Protein AF-A0A7Y1UYI7-F1 (afdb_monomer)

Mean predicted aligned error: 6.06 Å

Foldseek 3Di:
DVPPDPDPDRDPVCQQWDKDFDPVPPPDGDIFTWRWDWAFDPPAPLRFIWTFTQGPVPRDRPWIWGDCPGPQQNRPDDPVGRVCVCQVVPPPNDPADWDADDDVPPPHIDGDHPCVNCCVVVVVVVVCLVVVVLAVDADEEEDDPDDCVVVVVSVVSVHPHYDYVCNVPPVVVQCVCCVPPVGRDDDDQLLQAQEEEADVADQCPGHSNRRNNVSVVNNVVVNRYYHD

Sequence (228 aa):
MPGTELTNFPPPELWDNWEEWDAKAWPTKKKNSFRLVPTTCFNCESACGLLAYVDKNTGDVRRFEGNPAHPGSRGRNCAKGPATINQMYDPERILHPMRRVGERGSGKWEQVSWDTALEDIASRMRKAIKEDRHDEIMYHVGRPGEDGFMDRTLKAWGVDGHNSHTNICSSSARVGHATWMGHDRSSADFANAKFILLISAHLETGHYFNPHAQRIMEGKQKGCQLAT

Radius of gyration: 23.61 Å; Cα contacts (8 Å, |Δi|>4): 312; chains: 1; bounding b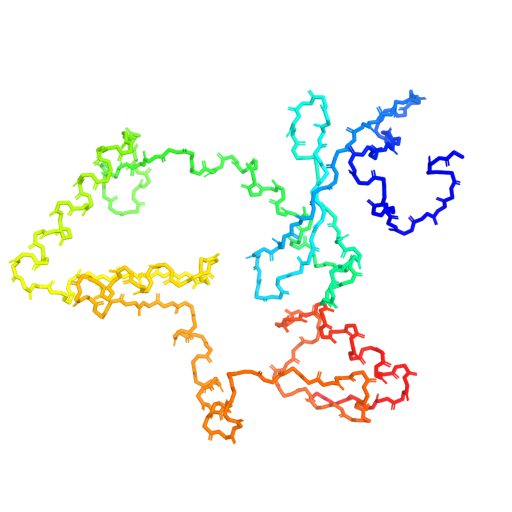ox: 53×57×58 Å

Solvent-accessible surface area (backbone atoms only — not comparable to full-atom values): 13592 Å² total; per-residue (Å²): 110,91,80,74,61,97,62,97,63,84,59,76,94,38,25,82,68,33,63,48,74,43,80,86,45,64,91,50,92,42,75,47,51,26,30,49,42,83,46,66,35,78,92,50,93,60,52,35,29,24,28,36,34,24,32,70,89,78,66,44,74,77,47,41,45,44,20,60,85,27,88,66,24,54,32,45,67,60,80,69,50,44,51,49,56,52,69,77,69,36,93,82,58,84,87,65,50,70,44,76,78,54,63,90,90,64,82,42,66,44,82,48,52,66,67,59,55,49,50,60,54,48,54,54,55,49,50,31,52,75,68,71,41,37,86,80,48,72,49,80,46,58,81,79,94,61,92,55,58,68,63,54,50,34,53,74,67,68,26,93,26,83,45,38,44,51,69,78,72,46,41,72,64,26,50,55,35,29,75,75,70,74,39,65,72,85,83,76,69,41,50,76,35,64,65,47,76,36,79,97,57,51,70,88,79,32,88,45,28,57,44,49,41,54,30,42,50,51,6,42,76,74,65,26,45,76,48,112

Nearest PDB structures (foldseek):
  1h0h-assembly2_K  TM=8.356E-01  e=1.993E-08  Megalodesulfovibrio gigas
  2nya-assembly2_F  TM=8.280E-01  e=1.552E-07  Escherichia coli K-12
  1sr5-assembly1_A  TM=2.454E-01  e=1.535E+00  Homo sapiens
  4eb1-assembly1_I  TM=2.898E-01  e=2.524E+00  Homo sapiens
  1e04-assembly2_L  TM=2.376E-01  e=1.633E+00  Homo sapiens

Secondary structure (DSSP, 8-state):
-TTSS--SS--GGGGGGEEEE-GGGTTS--EEEEEEEEEE--SSTT--EEEEEEETTT--EEEEEE-TT-TTTTT---TTTGGGHHHHS-TT---S-EEE-SSTTS--EEE--HHHHHHHHHHHHHHHHHTT-GGG--EEESS--SSSHHHHHHHHTT---EEEHHHHHTHHHHHHHHHHHSSS-----GGG-SEEE-TT--TTTSTTHHHHHHHHHHHHHTT-EEE-

pLDDT: mean 90.61, std 8.93, range [39.5, 98.5]

Structure (mmCIF, N/CA/C/O backbone):
data_AF-A0A7Y1UYI7-F1
#
_entry.id   AF-A0A7Y1UYI7-F1
#
loop_
_atom_site.group_PDB
_atom_site.id
_atom_site.type_symbol
_atom_site.label_atom_id
_atom_site.label_alt_id
_atom_site.label_comp_id
_atom_site.label_asym_id
_atom_site.label_entity_id
_atom_site.label_seq_id
_atom_site.pdbx_PDB_ins_code
_atom_site.Cartn_x
_atom_site.Cartn_y
_atom_site.Cartn_z
_atom_site.occupancy
_atom_site.B_iso_or_equiv
_atom_site.auth_seq_id
_atom_site.auth_comp_id
_atom_site.auth_asym_id
_atom_site.auth_atom_id
_atom_site.pdbx_PDB_model_num
ATOM 1 N N . MET A 1 1 ? -25.271 19.419 20.203 1.00 39.56 1 MET A N 1
ATOM 2 C CA . MET A 1 1 ? -24.467 19.946 19.071 1.00 39.56 1 MET A CA 1
ATOM 3 C C . MET A 1 1 ? -23.810 18.746 18.401 1.00 39.56 1 MET A C 1
ATOM 5 O O . MET A 1 1 ? -23.599 17.767 19.111 1.00 39.56 1 MET A O 1
ATOM 9 N N . PRO A 1 2 ? -23.480 18.762 17.099 1.00 39.50 2 PRO A N 1
ATOM 10 C CA . PRO A 1 2 ? -22.608 17.726 16.544 1.00 39.50 2 PRO A CA 1
ATOM 11 C C . PRO A 1 2 ? -21.360 17.596 17.440 1.00 39.50 2 PRO A C 1
ATOM 13 O O . PRO A 1 2 ? -20.734 18.610 17.753 1.00 39.50 2 PRO A O 1
ATOM 16 N N . GLY A 1 3 ? -21.092 16.395 17.964 1.00 51.53 3 GLY A N 1
ATOM 17 C CA . GLY A 1 3 ? -19.962 16.128 18.866 1.00 51.53 3 GLY A CA 1
ATOM 18 C C . GLY A 1 3 ? -20.174 16.373 20.373 1.00 51.53 3 GLY A C 1
ATOM 19 O O . GLY A 1 3 ? -19.185 16.452 21.096 1.00 51.53 3 GLY A O 1
ATOM 20 N N . THR A 1 4 ? -21.411 16.514 20.882 1.00 52.44 4 THR A N 1
ATOM 21 C CA . THR A 1 4 ? -21.670 16.577 22.348 1.00 52.44 4 THR A CA 1
ATOM 22 C C . THR A 1 4 ? -21.937 15.224 23.006 1.00 52.44 4 THR A C 1
ATOM 24 O O . THR A 1 4 ? -21.907 15.135 24.229 1.00 52.44 4 THR A O 1
ATOM 27 N N . GLU A 1 5 ? -22.186 14.183 22.217 1.00 59.69 5 GLU A N 1
ATOM 28 C CA . GLU A 1 5 ? -22.296 12.802 22.691 1.00 59.69 5 GLU A CA 1
ATOM 29 C C . GLU A 1 5 ? -21.021 12.040 22.326 1.00 59.69 5 GLU A C 1
ATOM 31 O O . GLU A 1 5 ? -20.424 12.287 21.277 1.00 59.69 5 GLU A O 1
ATOM 36 N N . LEU A 1 6 ? -20.589 11.125 23.198 1.00 61.12 6 LEU A N 1
ATOM 37 C CA . LEU A 1 6 ? -19.465 10.230 22.926 1.00 61.12 6 LEU A CA 1
ATOM 38 C C . LEU A 1 6 ? -19.855 9.270 21.794 1.00 61.12 6 LEU A C 1
ATOM 40 O O . LEU A 1 6 ? -20.437 8.213 22.027 1.00 61.12 6 LEU A O 1
ATOM 44 N N . THR A 1 7 ? -19.550 9.647 20.557 1.00 65.75 7 THR A N 1
ATOM 45 C CA . THR A 1 7 ? -19.720 8.793 19.380 1.00 65.75 7 THR A CA 1
ATOM 46 C C . THR A 1 7 ? -18.417 8.064 19.083 1.00 65.75 7 THR A C 1
ATOM 48 O O . THR A 1 7 ? -17.362 8.691 19.038 1.00 65.75 7 THR A O 1
ATOM 51 N N . ASN A 1 8 ? -18.482 6.756 18.821 1.00 69.75 8 ASN A N 1
ATOM 52 C CA . ASN A 1 8 ? -17.289 5.972 18.476 1.00 69.75 8 ASN A CA 1
ATOM 53 C C . ASN A 1 8 ? -16.642 6.418 17.154 1.00 69.75 8 ASN A C 1
ATOM 55 O O . ASN A 1 8 ? -15.437 6.255 16.991 1.00 69.75 8 ASN A O 1
AT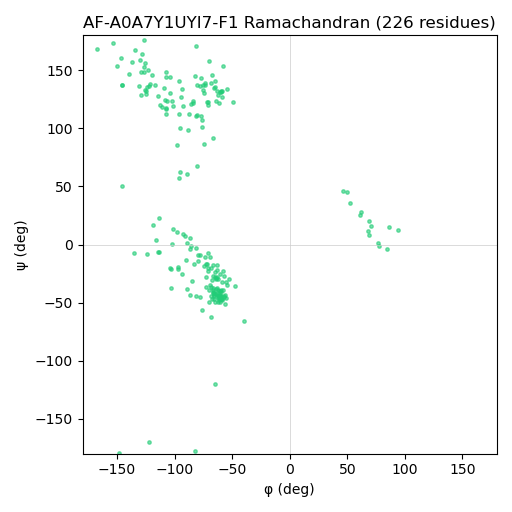OM 59 N N . PHE A 1 9 ? -17.436 6.953 16.217 1.00 83.12 9 PHE A N 1
ATOM 60 C CA . PHE A 1 9 ? -16.975 7.407 14.905 1.00 83.12 9 PHE A CA 1
ATOM 61 C C . PHE A 1 9 ? -17.832 8.573 14.383 1.00 83.12 9 PHE A C 1
ATOM 63 O O . PHE A 1 9 ? -19.017 8.639 14.729 1.00 83.12 9 PHE A O 1
ATOM 70 N N . PRO A 1 10 ? -17.285 9.443 13.513 1.00 88.12 10 PRO A N 1
ATOM 71 C CA . PRO A 1 10 ? -18.062 10.449 12.794 1.00 88.12 10 PRO A CA 1
ATOM 72 C C . PRO A 1 10 ? -19.132 9.793 11.909 1.00 88.12 10 PRO A C 1
ATOM 74 O O . PRO A 1 10 ? -18.801 8.876 11.145 1.00 88.12 10 PRO A O 1
ATOM 77 N N . PRO A 1 11 ? -20.394 10.248 11.964 1.00 89.62 11 PRO A N 1
ATOM 78 C CA . PRO A 1 11 ? -21.453 9.680 11.146 1.00 89.62 11 PRO A CA 1
ATOM 79 C C . PRO A 1 11 ? -21.228 10.016 9.653 1.00 89.62 11 PRO A C 1
ATOM 81 O O . PRO A 1 11 ? -20.822 11.145 9.348 1.00 89.62 11 PRO A O 1
ATOM 84 N N . PRO A 1 12 ? -21.452 9.067 8.717 1.00 91.62 12 PRO A N 1
ATOM 85 C CA . PRO A 1 12 ? -21.152 9.248 7.292 1.00 91.62 12 PRO A CA 1
ATOM 86 C C . PRO A 1 12 ? -21.783 10.482 6.643 1.00 91.62 12 PRO A C 1
ATOM 88 O O . PRO A 1 12 ? -21.157 11.128 5.807 1.00 91.62 12 PRO A O 1
ATOM 91 N N . GLU A 1 13 ? -22.989 10.858 7.060 1.00 93.00 13 GLU A N 1
ATOM 92 C CA . GLU A 1 13 ? -23.708 12.040 6.579 1.00 93.00 13 GLU A CA 1
ATOM 93 C C . GLU A 1 13 ? -23.002 13.370 6.893 1.00 93.00 13 GLU A C 1
ATOM 95 O O . GLU A 1 13 ? -23.294 14.384 6.262 1.00 93.00 13 GLU A O 1
ATOM 100 N N . LEU A 1 14 ? -22.056 13.380 7.838 1.00 93.19 14 LEU A N 1
ATOM 101 C CA . LEU A 1 14 ? -21.268 14.560 8.196 1.00 93.19 14 LEU A CA 1
ATOM 102 C C . LEU A 1 14 ? -19.853 14.549 7.601 1.00 93.19 14 LEU A C 1
ATOM 104 O O . LEU A 1 14 ? -19.102 15.492 7.838 1.00 93.19 14 LEU A O 1
ATOM 108 N N . TRP A 1 15 ? -19.457 13.528 6.833 1.00 94.94 15 TRP A N 1
ATOM 109 C CA . TRP A 1 15 ? -18.066 13.384 6.382 1.00 94.94 15 TRP A CA 1
ATOM 110 C C . TRP A 1 15 ? -17.577 14.525 5.485 1.00 94.94 15 TRP A C 1
ATOM 112 O O . TRP A 1 15 ? -16.402 14.873 5.549 1.00 94.94 15 TRP A O 1
ATOM 122 N N . ASP A 1 16 ? -18.441 15.182 4.711 1.00 96.19 16 ASP A N 1
ATOM 123 C CA . ASP A 1 16 ? -18.019 16.334 3.900 1.00 96.19 16 ASP A CA 1
ATOM 124 C C . ASP A 1 16 ? -17.774 17.618 4.720 1.00 96.19 16 ASP A C 1
ATOM 126 O O . ASP A 1 16 ? -17.111 18.546 4.243 1.00 96.19 16 ASP A O 1
ATOM 130 N N . ASN A 1 17 ? -18.306 17.693 5.945 1.00 95.19 17 ASN A N 1
ATOM 131 C CA . ASN A 1 17 ? -18.294 18.891 6.791 1.00 95.19 17 ASN A CA 1
ATOM 132 C C . ASN A 1 17 ? -18.158 18.534 8.282 1.00 95.19 17 ASN A C 1
ATOM 134 O O . ASN A 1 17 ? -18.939 18.999 9.114 1.00 95.19 17 ASN A O 1
ATOM 138 N N . TRP A 1 18 ? -17.180 17.699 8.627 1.00 94.44 18 TRP A N 1
ATOM 139 C CA . TRP A 1 18 ? -16.943 17.303 10.012 1.00 94.44 18 TRP A CA 1
ATOM 140 C C . TRP A 1 18 ? -16.273 18.440 10.784 1.00 94.44 18 TRP A C 1
ATOM 142 O O . TRP A 1 18 ? -15.291 19.021 10.323 1.00 94.44 18 TRP A O 1
ATOM 152 N N . GLU A 1 19 ? -16.777 18.746 11.977 1.00 93.19 19 GLU A N 1
ATOM 153 C CA . GLU A 1 19 ? -16.151 19.694 12.895 1.00 93.19 19 GLU A CA 1
ATOM 154 C C . GLU A 1 19 ? -15.828 19.015 14.218 1.00 93.19 19 GLU A C 1
ATOM 156 O O . GLU A 1 19 ? -16.655 18.307 14.789 1.00 93.19 19 GLU A O 1
ATOM 161 N N . GLU A 1 20 ? -14.652 19.313 14.757 1.00 90.00 20 GLU A N 1
ATOM 162 C CA . GLU A 1 20 ? -14.238 18.835 16.072 1.00 90.00 20 GLU A CA 1
ATOM 163 C C . GLU A 1 20 ? -13.356 19.859 16.788 1.00 90.00 20 GLU A C 1
ATOM 165 O O . GLU A 1 20 ? -12.785 20.771 16.181 1.00 90.00 20 GLU A O 1
ATOM 170 N N . TRP A 1 21 ? -13.254 19.715 18.106 1.00 89.81 21 TRP A N 1
ATOM 171 C CA . TRP A 1 21 ? -12.435 20.589 18.936 1.00 89.81 21 TRP A CA 1
ATOM 172 C C . TRP A 1 21 ? -10.953 20.224 18.842 1.00 89.81 21 TRP A C 1
ATOM 174 O O . TRP A 1 21 ? -10.574 19.058 18.928 1.00 89.81 21 TRP A O 1
ATOM 184 N N . ASP A 1 22 ? -10.105 21.243 18.727 1.00 89.81 22 ASP A N 1
ATOM 185 C CA . ASP A 1 22 ? -8.657 21.088 18.782 1.00 89.81 22 ASP A CA 1
ATOM 186 C C . ASP A 1 22 ? -8.208 20.871 20.232 1.00 89.81 22 ASP A C 1
ATOM 188 O O . ASP A 1 22 ? -8.098 21.815 21.018 1.00 89.81 22 ASP A O 1
ATOM 192 N N . ALA A 1 23 ? -7.927 19.617 20.587 1.00 86.88 23 ALA A N 1
ATOM 193 C CA . ALA A 1 23 ? -7.473 19.259 21.928 1.00 86.88 23 ALA A CA 1
ATOM 194 C C . ALA A 1 23 ? -6.150 19.945 22.323 1.00 86.88 23 ALA A C 1
ATOM 196 O O . ALA A 1 23 ? -5.903 20.151 23.510 1.00 86.88 23 ALA A O 1
ATOM 197 N N . LYS A 1 24 ? -5.303 20.329 21.354 1.00 89.56 24 LYS A N 1
ATOM 198 C CA . LYS A 1 24 ? -4.021 21.005 21.618 1.00 89.56 24 LYS A CA 1
ATOM 199 C C . LYS A 1 24 ? -4.174 22.509 21.827 1.00 89.56 24 LYS A C 1
ATOM 201 O O . LYS A 1 24 ? -3.254 23.136 22.340 1.00 89.56 24 LYS A O 1
ATOM 206 N N . ALA A 1 25 ? -5.307 23.088 21.435 1.00 90.81 25 ALA A N 1
ATOM 207 C CA . ALA A 1 25 ? -5.553 24.520 21.564 1.00 90.81 25 ALA A CA 1
ATOM 208 C C . ALA A 1 25 ? -6.005 24.938 22.972 1.00 90.81 25 ALA A C 1
ATOM 210 O O . ALA A 1 25 ? -6.187 26.128 23.212 1.00 90.81 25 ALA A O 1
ATOM 211 N N . TRP A 1 26 ? -6.188 23.997 23.906 1.00 86.31 26 TRP A N 1
ATOM 212 C CA . TRP A 1 26 ? -6.603 24.304 25.275 1.00 86.31 26 TRP A CA 1
ATOM 213 C C . TRP A 1 26 ? -5.668 25.338 25.943 1.00 86.31 26 TRP A C 1
ATOM 215 O O . TRP A 1 26 ? -4.449 25.174 25.873 1.00 86.31 26 TRP A O 1
ATOM 225 N N . PRO A 1 27 ? -6.199 26.385 26.616 1.00 91.69 27 PRO A N 1
ATOM 226 C CA . PRO A 1 27 ? -7.605 26.615 26.988 1.00 91.69 27 PRO A CA 1
ATOM 227 C C . PRO A 1 27 ? -8.480 27.295 25.925 1.00 91.69 27 PRO A C 1
ATOM 229 O O . PRO A 1 27 ? -9.675 27.503 26.141 1.00 91.69 27 PRO A O 1
ATOM 232 N N . THR A 1 28 ? -7.925 27.645 24.768 1.00 92.31 28 THR A N 1
ATOM 233 C CA . THR A 1 28 ? -8.674 28.264 23.675 1.00 92.31 28 THR 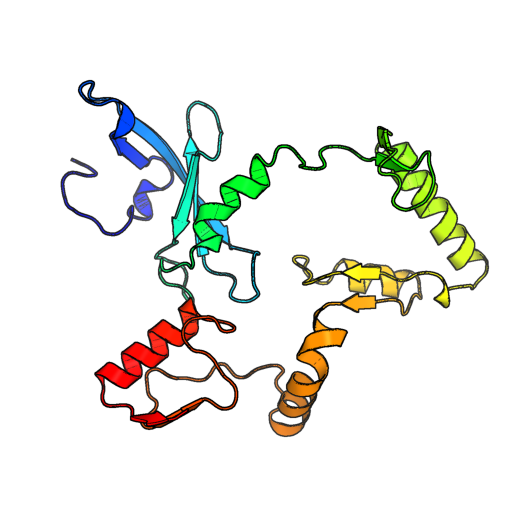A CA 1
ATOM 234 C C . THR A 1 28 ? -9.596 27.245 23.005 1.00 92.31 28 THR A C 1
ATOM 236 O O . THR A 1 28 ? -9.169 26.219 22.478 1.00 92.31 28 THR A O 1
ATOM 239 N N . LYS A 1 29 ? -10.897 27.551 22.975 1.00 88.62 29 LYS A N 1
ATOM 240 C CA . LYS A 1 29 ? -11.897 26.760 22.248 1.00 88.62 29 LYS A CA 1
ATOM 241 C C . LYS A 1 29 ? -11.766 27.000 20.744 1.00 88.62 29 LYS A C 1
ATOM 243 O O . LYS A 1 29 ? -12.451 27.854 20.186 1.00 88.62 29 LYS A O 1
ATOM 248 N N . LYS A 1 30 ? -10.887 26.242 20.091 1.00 91.69 30 LYS A N 1
ATOM 249 C CA . LYS A 1 30 ? -10.700 26.259 18.637 1.00 91.69 30 LYS A CA 1
ATOM 250 C C . LYS A 1 30 ? -11.353 25.030 18.007 1.00 91.69 30 LYS A C 1
ATOM 252 O O . LYS A 1 30 ? -11.110 23.910 18.451 1.00 91.69 30 LYS A O 1
ATOM 257 N N . LYS A 1 31 ? -12.160 25.241 16.967 1.00 91.50 31 LYS A N 1
ATOM 258 C CA . LYS A 1 31 ? -12.683 24.164 16.120 1.00 91.50 31 LYS A CA 1
ATOM 259 C C . LYS A 1 31 ? -11.816 23.995 14.880 1.00 91.50 31 LYS A C 1
ATOM 261 O O . LYS A 1 31 ? -11.402 24.988 14.285 1.00 91.50 31 LYS A O 1
ATOM 266 N N . ASN A 1 32 ? -11.604 22.750 14.476 1.00 92.69 32 ASN A N 1
ATOM 267 C CA . ASN A 1 32 ? -11.047 22.398 13.178 1.00 92.69 32 ASN A CA 1
ATOM 268 C C . ASN A 1 32 ? -12.164 21.819 12.297 1.00 92.69 32 ASN A C 1
ATOM 270 O O . ASN A 1 32 ? -13.056 21.134 12.800 1.00 92.69 32 ASN A O 1
ATOM 274 N N . SER A 1 33 ? -12.114 22.113 10.996 1.00 95.56 33 SER A N 1
ATOM 275 C CA . SER A 1 33 ? -13.085 21.630 10.011 1.00 95.56 33 SER A CA 1
ATOM 276 C C . SER A 1 33 ? -12.398 20.700 9.016 1.00 95.56 33 SER A C 1
ATOM 278 O O . SER A 1 33 ? -11.373 21.055 8.426 1.00 95.56 33 SER A O 1
ATOM 280 N N . PHE A 1 34 ? -12.967 19.512 8.841 1.00 97.12 34 PHE A N 1
ATOM 281 C CA . PHE A 1 34 ? -12.403 18.428 8.055 1.00 97.12 34 PHE A CA 1
ATOM 282 C C . PHE A 1 34 ? -13.387 17.910 7.007 1.00 97.12 34 PHE A C 1
ATOM 284 O O . PHE A 1 34 ? -14.599 17.868 7.221 1.00 97.12 34 PHE A O 1
ATOM 291 N N . ARG A 1 35 ? -12.829 17.451 5.887 1.00 97.62 35 ARG A N 1
ATOM 292 C CA . ARG A 1 35 ? -13.468 16.518 4.965 1.00 97.62 35 ARG A CA 1
ATOM 293 C C . ARG A 1 35 ? -12.884 15.128 5.206 1.00 97.62 35 ARG A C 1
ATOM 295 O O . ARG A 1 35 ? -11.671 14.946 5.128 1.00 97.62 35 ARG A O 1
ATOM 302 N N . LEU A 1 36 ? -13.736 14.157 5.500 1.00 96.94 36 LEU A N 1
ATOM 303 C CA . LEU A 1 36 ? -13.368 12.778 5.801 1.00 96.94 36 LEU A CA 1
ATOM 304 C C . LEU A 1 36 ? -13.494 11.962 4.520 1.00 96.94 36 LEU A C 1
ATOM 306 O O . LEU A 1 36 ? -14.588 11.769 3.997 1.00 96.94 36 LEU A O 1
ATOM 310 N N . VAL A 1 37 ? -12.363 11.497 4.000 1.00 97.12 37 VAL A N 1
ATOM 311 C CA . VAL A 1 37 ? -12.310 10.772 2.727 1.00 97.12 37 VAL A CA 1
ATOM 312 C C . VAL A 1 37 ? -12.032 9.291 2.994 1.00 97.12 37 VAL A C 1
ATOM 314 O O . VAL A 1 37 ? -10.967 8.964 3.530 1.00 97.12 37 VAL A O 1
ATOM 317 N N . PRO A 1 38 ? -12.952 8.378 2.630 1.00 96.56 38 PRO A N 1
ATOM 318 C CA . PRO A 1 38 ? -12.703 6.944 2.690 1.00 96.56 38 PRO A CA 1
ATOM 319 C C . PRO A 1 38 ? -11.523 6.546 1.814 1.00 96.56 38 PRO A C 1
ATOM 321 O O . PRO A 1 38 ? -11.436 6.920 0.647 1.00 96.56 38 PRO A O 1
ATOM 324 N N . THR A 1 39 ? -10.623 5.755 2.380 1.00 94.81 39 THR A N 1
ATOM 325 C CA . THR A 1 39 ? -9.480 5.179 1.676 1.00 94.81 39 THR A CA 1
ATOM 326 C C . THR A 1 39 ? -9.135 3.814 2.267 1.00 94.81 39 THR A C 1
ATOM 328 O O . THR A 1 39 ? -9.787 3.332 3.197 1.00 94.81 39 THR A O 1
ATOM 331 N N . THR A 1 40 ? -8.109 3.171 1.729 1.00 93.06 40 THR A N 1
ATOM 332 C CA . THR A 1 40 ? -7.713 1.811 2.086 1.00 93.06 40 THR A CA 1
ATOM 333 C C . THR A 1 40 ? -6.251 1.789 2.503 1.00 93.06 40 THR A C 1
ATOM 335 O O . THR A 1 40 ? -5.381 2.319 1.817 1.00 93.06 40 THR A O 1
ATOM 338 N N . CYS A 1 41 ? -5.956 1.148 3.632 1.00 92.19 41 CYS A N 1
ATOM 339 C CA . CYS A 1 41 ? -4.585 0.921 4.068 1.00 92.19 41 CYS A CA 1
ATOM 340 C C . CYS A 1 41 ? -3.907 -0.126 3.177 1.00 92.19 41 CYS A C 1
ATOM 342 O O . CYS A 1 41 ? -4.335 -1.281 3.159 1.00 92.19 41 CYS A O 1
ATOM 344 N N . PHE A 1 42 ? -2.810 0.252 2.517 1.00 89.31 42 PHE A N 1
ATOM 345 C CA . PHE A 1 42 ? -2.038 -0.640 1.644 1.00 89.31 42 PHE A CA 1
ATOM 346 C C . PHE A 1 42 ? -0.749 -1.194 2.287 1.00 89.31 42 PHE A C 1
ATOM 348 O O . PHE A 1 42 ? 0.086 -1.794 1.621 1.00 89.31 42 PHE A O 1
ATOM 355 N N . ASN A 1 43 ? -0.587 -1.058 3.610 1.00 88.88 43 ASN A N 1
ATOM 356 C CA . ASN A 1 43 ? 0.588 -1.589 4.322 1.00 88.88 43 ASN A CA 1
ATOM 357 C C . ASN A 1 43 ? 0.603 -3.128 4.433 1.00 88.88 43 ASN A C 1
ATOM 359 O O . ASN A 1 43 ? 1.628 -3.715 4.772 1.00 88.88 43 ASN A O 1
ATOM 363 N N . CYS A 1 44 ? -0.534 -3.795 4.220 1.00 85.69 44 CYS A N 1
ATOM 364 C CA . CYS A 1 44 ? -0.635 -5.253 4.165 1.00 85.69 44 CYS A CA 1
ATOM 365 C C . CYS A 1 44 ? -1.833 -5.673 3.304 1.00 85.69 44 CYS A C 1
ATOM 367 O O . CYS A 1 44 ? -2.671 -4.848 2.948 1.00 85.69 44 CYS A O 1
ATOM 369 N N . GLU A 1 45 ? -1.972 -6.972 3.043 1.00 82.62 45 GLU A N 1
ATOM 370 C CA . GLU A 1 45 ? -3.044 -7.511 2.191 1.00 82.62 45 GLU A CA 1
ATOM 371 C C . GLU A 1 45 ? -4.450 -7.422 2.810 1.00 82.62 45 GLU A C 1
ATOM 373 O O . GLU A 1 45 ? -5.446 -7.637 2.129 1.00 82.62 45 GLU A O 1
ATOM 378 N N . SER A 1 46 ? -4.555 -7.089 4.100 1.00 86.94 46 SER A N 1
ATOM 379 C CA . SER A 1 46 ? -5.856 -6.981 4.773 1.00 86.94 46 SER A CA 1
ATOM 380 C C . SER A 1 46 ? -6.710 -5.831 4.246 1.00 86.94 46 SER A C 1
ATOM 382 O O . SER A 1 46 ? -7.900 -5.806 4.554 1.00 86.94 46 SER A O 1
ATOM 384 N N . ALA A 1 47 ? -6.097 -4.861 3.550 1.00 90.50 47 ALA A N 1
ATOM 385 C CA . ALA A 1 47 ? -6.779 -3.721 2.941 1.00 90.50 47 ALA A CA 1
ATOM 386 C C . ALA A 1 47 ? -7.783 -3.058 3.904 1.00 90.50 47 ALA A C 1
ATOM 388 O O . ALA A 1 47 ? -8.940 -2.826 3.574 1.00 90.50 47 ALA A O 1
ATOM 389 N N . CYS A 1 48 ? -7.375 -2.826 5.158 1.00 93.44 48 CYS A N 1
ATOM 390 C CA . CYS A 1 48 ? -8.285 -2.280 6.166 1.00 93.44 48 CYS A CA 1
ATOM 391 C C . CYS A 1 48 ? -8.696 -0.855 5.779 1.00 93.44 48 CYS A C 1
ATOM 393 O O . CYS A 1 48 ? -7.835 -0.040 5.446 1.00 93.44 48 CYS A O 1
ATOM 395 N N . GLY A 1 49 ? -9.987 -0.545 5.875 1.00 95.44 49 GLY A N 1
ATOM 396 C CA . GLY A 1 49 ? -10.494 0.787 5.573 1.00 95.44 49 GLY A CA 1
ATOM 397 C C . GLY A 1 49 ? -9.964 1.841 6.541 1.00 95.44 49 GLY A C 1
ATOM 398 O O . GLY A 1 49 ? -9.855 1.599 7.750 1.00 95.44 49 GLY A O 1
ATOM 399 N N . LEU A 1 50 ? -9.662 3.009 5.989 1.00 96.25 50 LEU A N 1
ATOM 400 C CA . LEU A 1 50 ? -9.235 4.214 6.684 1.00 96.25 50 LEU A CA 1
ATOM 401 C C . LEU A 1 50 ? -10.144 5.390 6.304 1.00 96.25 50 LEU A C 1
ATOM 403 O O . LEU A 1 50 ? -10.742 5.407 5.228 1.00 96.25 50 LEU A O 1
ATOM 407 N N . LEU A 1 51 ? -10.217 6.385 7.178 1.00 96.44 51 LEU A N 1
ATOM 408 C CA . LEU A 1 51 ? -10.751 7.713 6.904 1.00 96.44 51 LEU A CA 1
ATOM 409 C C . LEU A 1 51 ? -9.605 8.714 6.983 1.00 96.44 51 LEU A C 1
ATOM 411 O O . LEU A 1 51 ? -8.958 8.836 8.025 1.00 96.44 51 LEU A O 1
ATOM 415 N N . ALA A 1 52 ? -9.346 9.408 5.879 1.00 96.94 52 ALA A N 1
ATOM 416 C CA . ALA A 1 52 ? -8.399 10.511 5.825 1.00 96.94 52 ALA A CA 1
ATOM 417 C C . ALA A 1 52 ? -9.093 11.795 6.284 1.00 96.94 52 ALA A C 1
ATOM 419 O O . ALA A 1 52 ? -10.083 12.203 5.680 1.00 96.94 52 ALA A O 1
ATOM 420 N N . TYR A 1 53 ? -8.570 12.439 7.324 1.00 96.88 53 TYR A N 1
ATOM 421 C CA . TYR A 1 53 ? -9.067 13.729 7.802 1.00 96.88 53 TYR A CA 1
ATOM 422 C C . TYR A 1 53 ? -8.339 14.843 7.055 1.00 96.88 53 TYR A C 1
ATOM 424 O O . TYR A 1 53 ? -7.202 15.181 7.391 1.00 96.88 53 TYR A O 1
ATOM 432 N N . VAL A 1 54 ? -8.983 15.386 6.023 1.00 97.62 54 VAL A N 1
ATOM 433 C CA . VAL A 1 54 ? -8.441 16.455 5.179 1.00 97.62 54 VAL A CA 1
ATOM 434 C C . VAL A 1 54 ? -8.885 17.804 5.731 1.00 97.62 54 VAL A C 1
ATOM 436 O O . VAL A 1 54 ? -10.080 18.075 5.816 1.00 97.62 54 VAL A O 1
ATOM 439 N N . ASP A 1 55 ? -7.937 18.647 6.125 1.00 96.69 55 ASP A N 1
ATOM 440 C CA . ASP A 1 55 ? -8.189 20.016 6.583 1.00 96.69 55 ASP A CA 1
ATOM 441 C C . ASP A 1 55 ? -8.840 20.826 5.455 1.00 96.69 55 ASP A C 1
ATOM 443 O O . ASP A 1 55 ? -8.275 20.944 4.368 1.00 96.69 55 ASP A O 1
ATOM 447 N N . LYS A 1 56 ? -10.034 21.382 5.684 1.00 96.38 56 LYS A N 1
ATOM 448 C CA . LYS A 1 56 ? -10.752 22.115 4.628 1.00 96.38 56 LYS A CA 1
ATOM 449 C C . LYS A 1 56 ? -10.118 23.459 4.275 1.00 96.38 56 LYS A C 1
ATOM 451 O O . LYS A 1 56 ? -10.393 23.976 3.196 1.00 96.38 56 LYS A O 1
ATOM 456 N N . ASN A 1 57 ? -9.300 24.023 5.160 1.00 94.81 57 ASN A N 1
ATOM 457 C CA . ASN A 1 57 ? -8.656 25.311 4.931 1.00 94.81 57 ASN A CA 1
ATOM 458 C C . ASN A 1 57 ? -7.313 25.144 4.217 1.00 94.81 57 ASN A C 1
ATOM 460 O O . ASN A 1 57 ? -6.977 25.968 3.372 1.00 94.81 57 ASN A O 1
ATOM 464 N N . THR A 1 58 ? -6.544 24.102 4.556 1.00 95.50 58 THR A N 1
ATOM 465 C CA . THR A 1 58 ? -5.201 23.893 3.981 1.00 95.50 58 THR A CA 1
ATOM 466 C C . THR A 1 58 ? -5.143 22.814 2.904 1.00 95.50 58 THR A C 1
ATOM 468 O O . THR A 1 58 ? -4.217 22.812 2.101 1.00 95.50 58 THR A O 1
ATOM 471 N N . GLY A 1 59 ? -6.114 21.900 2.863 1.00 95.44 59 GLY A N 1
ATOM 472 C CA . GLY A 1 59 ? -6.089 20.719 1.998 1.00 95.44 59 GLY A CA 1
ATOM 473 C C . GLY A 1 59 ? -5.174 19.595 2.499 1.00 95.44 59 GLY A C 1
ATOM 474 O O . GLY A 1 59 ? -5.075 18.558 1.845 1.00 95.44 59 GLY A O 1
ATOM 475 N N . ASP A 1 60 ? -4.522 19.763 3.653 1.00 95.69 60 ASP A N 1
ATOM 476 C CA . ASP A 1 60 ? -3.591 18.772 4.194 1.00 95.69 60 ASP A CA 1
ATOM 477 C C . ASP A 1 60 ? -4.314 17.591 4.840 1.00 95.69 60 ASP A C 1
ATOM 479 O O . ASP A 1 60 ? -5.299 17.757 5.565 1.00 95.69 60 ASP A O 1
ATOM 483 N N . VAL A 1 61 ? -3.754 16.391 4.688 1.00 96.56 61 VAL A N 1
ATOM 484 C CA . VAL A 1 61 ? -4.183 15.226 5.467 1.00 96.56 61 VAL A CA 1
ATOM 485 C C . VAL A 1 61 ? -3.594 15.335 6.872 1.00 96.56 61 VAL A C 1
ATOM 487 O O . VAL A 1 61 ? -2.388 15.200 7.062 1.00 96.56 61 VAL A O 1
ATOM 490 N N . ARG A 1 62 ? -4.438 15.568 7.883 1.00 94.62 62 ARG A N 1
ATOM 491 C CA . ARG A 1 62 ? -3.990 15.741 9.278 1.00 94.62 62 ARG A CA 1
ATOM 492 C C . ARG A 1 62 ? -3.817 14.437 10.035 1.00 94.62 62 ARG A C 1
ATOM 494 O O . ARG A 1 62 ? -2.995 14.384 10.946 1.00 94.62 62 ARG A O 1
ATOM 501 N N . ARG A 1 63 ? -4.610 13.415 9.707 1.00 94.44 63 ARG A N 1
ATOM 502 C CA . ARG A 1 63 ? -4.519 12.072 10.295 1.00 94.44 63 ARG A CA 1
ATOM 503 C C . ARG A 1 63 ? -5.332 11.048 9.512 1.00 94.44 63 ARG A C 1
ATOM 505 O O . ARG A 1 63 ? -6.187 11.407 8.700 1.00 94.44 63 ARG A O 1
ATOM 512 N N . PHE A 1 64 ? -5.093 9.782 9.835 1.00 96.00 64 PHE A N 1
ATOM 513 C CA . PHE A 1 64 ? -5.926 8.659 9.429 1.00 96.00 64 PHE A CA 1
ATOM 514 C C . PHE A 1 64 ? -6.537 7.980 10.652 1.00 96.00 64 PHE A C 1
ATOM 516 O O . PHE A 1 64 ? -5.839 7.718 11.632 1.00 96.00 64 PHE A O 1
ATOM 523 N N . GLU A 1 65 ? -7.813 7.629 10.560 1.00 94.62 65 GLU A N 1
ATOM 524 C CA . GLU A 1 65 ? -8.488 6.752 11.522 1.00 94.62 65 GLU A CA 1
ATOM 525 C C . GLU A 1 65 ? -9.165 5.589 10.800 1.00 94.62 65 GLU A C 1
ATOM 527 O O . GLU A 1 65 ? -9.143 5.512 9.573 1.00 94.62 65 GLU A O 1
ATOM 532 N N . GLY A 1 66 ? -9.746 4.656 11.548 1.00 94.44 66 GLY A N 1
ATOM 533 C CA . GLY A 1 66 ? -10.443 3.524 10.959 1.00 94.44 66 GLY A CA 1
ATOM 534 C C . GLY A 1 66 ? -11.785 3.891 10.352 1.00 94.44 66 GLY A C 1
ATOM 535 O O . GLY A 1 66 ? -12.573 4.610 10.955 1.00 94.44 66 GLY A O 1
ATOM 536 N N . ASN A 1 67 ? -12.073 3.341 9.171 1.00 95.12 67 ASN A N 1
ATOM 537 C CA . ASN A 1 67 ? -13.381 3.498 8.543 1.00 95.12 67 ASN A CA 1
ATOM 538 C C . ASN A 1 67 ? -14.392 2.491 9.134 1.00 95.12 67 ASN A C 1
ATOM 540 O O . ASN A 1 67 ? -14.260 1.289 8.856 1.00 95.12 67 ASN A O 1
ATOM 544 N N . PRO A 1 68 ? -15.409 2.933 9.902 1.00 91.38 68 PRO A N 1
ATOM 545 C CA . PRO A 1 68 ? -16.414 2.043 10.487 1.00 91.38 68 PRO A CA 1
ATOM 546 C C . PRO A 1 68 ? -17.288 1.354 9.435 1.00 91.38 68 PRO A C 1
ATOM 548 O O . PRO A 1 68 ? -17.735 0.233 9.664 1.00 91.38 68 PRO A O 1
ATOM 551 N N . ALA A 1 69 ? -17.482 1.974 8.267 1.00 92.50 69 ALA A N 1
ATOM 552 C CA . ALA A 1 69 ? -18.275 1.421 7.173 1.00 92.50 69 ALA A CA 1
ATOM 553 C C . ALA A 1 69 ? -17.526 0.339 6.372 1.00 92.50 69 ALA A C 1
ATOM 555 O O . ALA A 1 69 ? -18.122 -0.332 5.532 1.00 92.50 69 ALA A O 1
ATOM 556 N N . HIS A 1 70 ? -16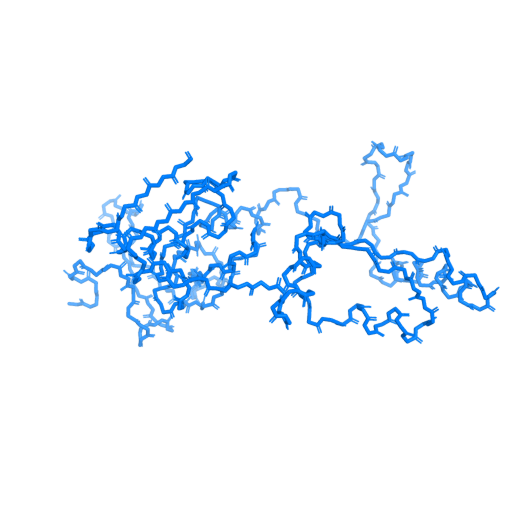.223 0.143 6.608 1.00 93.69 70 HIS A N 1
ATOM 557 C CA . HIS A 1 70 ? -15.456 -0.864 5.882 1.00 93.69 70 HIS A CA 1
ATOM 558 C C . HIS A 1 70 ? -15.855 -2.292 6.318 1.00 93.69 70 HIS A C 1
ATOM 560 O O . HIS A 1 70 ? -15.688 -2.637 7.493 1.00 93.69 70 HIS A O 1
ATOM 566 N N . PRO A 1 71 ? -16.302 -3.173 5.401 1.00 90.50 71 PRO A N 1
ATOM 567 C CA . PRO A 1 71 ? -16.933 -4.453 5.755 1.00 90.50 71 PRO A CA 1
ATOM 568 C C . PRO A 1 71 ? -15.972 -5.452 6.417 1.00 90.50 71 PRO A C 1
ATOM 570 O O . PRO A 1 71 ? -16.364 -6.279 7.249 1.00 90.50 71 PRO A O 1
ATOM 573 N N . GLY A 1 72 ? -14.689 -5.385 6.053 1.00 89.56 72 GLY A N 1
ATOM 574 C CA . GLY A 1 72 ? -13.663 -6.261 6.606 1.00 89.56 72 GLY A CA 1
ATOM 575 C C . GLY A 1 72 ? -13.261 -5.854 8.020 1.00 89.56 72 GLY A C 1
ATOM 576 O O . GLY A 1 72 ? -13.338 -6.658 8.949 1.00 89.56 72 GLY A O 1
ATOM 577 N N . SER A 1 73 ? -12.833 -4.599 8.162 1.00 92.44 73 SER A N 1
ATOM 578 C CA . SER A 1 73 ? -12.137 -4.089 9.348 1.00 92.44 73 SER A CA 1
ATOM 579 C C . SER A 1 73 ? -13.041 -3.368 10.346 1.00 92.44 73 SER A C 1
ATOM 581 O O . SER A 1 73 ? -12.669 -3.309 11.515 1.00 92.44 73 SER A O 1
ATOM 583 N N . ARG A 1 74 ? -14.216 -2.872 9.931 1.00 92.50 74 ARG A N 1
ATOM 584 C CA . ARG A 1 74 ? -15.239 -2.258 10.800 1.00 92.50 74 ARG A CA 1
ATOM 585 C C . ARG A 1 74 ? -14.666 -1.192 11.745 1.00 92.50 74 ARG A C 1
ATOM 587 O O . ARG A 1 74 ? -14.900 -1.220 12.949 1.00 92.50 74 ARG A O 1
ATOM 594 N N . GLY A 1 75 ? -13.824 -0.310 11.208 1.00 92.06 75 GLY A N 1
ATOM 595 C CA . GLY A 1 75 ? -13.167 0.761 11.966 1.00 92.06 75 GLY A CA 1
ATOM 596 C C . GLY A 1 75 ? -11.976 0.334 12.831 1.00 92.06 75 GLY A C 1
ATOM 597 O O . GLY A 1 75 ? -11.357 1.188 13.455 1.00 92.06 75 GLY A O 1
ATOM 598 N N . ARG A 1 76 ? -11.619 -0.957 12.875 1.00 91.50 76 ARG A N 1
ATOM 599 C CA . ARG A 1 76 ? -10.450 -1.448 13.622 1.00 91.50 76 ARG A CA 1
ATOM 600 C C . ARG A 1 76 ? -9.223 -1.555 12.724 1.00 91.50 76 ARG A C 1
ATOM 602 O O . ARG A 1 76 ? -9.246 -2.234 11.697 1.00 91.50 76 ARG A O 1
ATOM 609 N N . ASN A 1 77 ? -8.119 -0.947 13.142 1.00 91.56 77 ASN A N 1
ATOM 610 C CA . ASN A 1 77 ? -6.846 -0.976 12.424 1.00 91.56 77 ASN A CA 1
ATOM 611 C C . ASN A 1 77 ? -5.708 -1.362 13.371 1.00 91.56 77 ASN A C 1
ATOM 613 O O . ASN A 1 77 ? -5.813 -1.230 14.586 1.00 91.56 77 ASN A O 1
ATOM 617 N N . CYS A 1 78 ? -4.602 -1.853 12.810 1.00 91.50 78 CYS A N 1
ATOM 618 C CA . CYS A 1 78 ? -3.371 -2.052 13.567 1.00 91.50 78 CYS A CA 1
ATOM 619 C C . CYS A 1 78 ? -2.611 -0.724 13.668 1.00 91.50 78 CYS A C 1
ATOM 621 O O . CYS A 1 78 ? -2.917 0.225 12.944 1.00 91.50 78 CYS A O 1
ATOM 623 N N . ALA A 1 79 ? -1.564 -0.685 14.492 1.00 91.94 79 ALA A N 1
ATOM 624 C CA . ALA A 1 79 ? -0.724 0.502 14.674 1.00 91.94 79 ALA A CA 1
ATOM 625 C C . ALA A 1 79 ? -0.182 1.094 13.356 1.00 91.94 79 ALA A C 1
ATOM 627 O O . ALA A 1 79 ? -0.012 2.305 13.245 1.00 91.94 79 ALA A O 1
ATOM 628 N N . LYS A 1 80 ? 0.028 0.261 12.326 1.00 92.00 80 LYS A N 1
ATOM 629 C CA . LYS A 1 80 ? 0.531 0.708 11.018 1.00 92.00 80 LYS A CA 1
ATOM 630 C C . LYS A 1 80 ? -0.485 1.528 10.217 1.00 92.00 80 LYS A C 1
ATOM 632 O O . LYS A 1 80 ? -0.067 2.237 9.315 1.00 92.00 80 LYS A O 1
ATOM 637 N N . GLY A 1 81 ? -1.789 1.397 10.477 1.00 93.50 81 GLY A N 1
ATOM 638 C CA . GLY A 1 81 ? -2.835 2.082 9.706 1.00 93.50 81 GLY A CA 1
ATOM 639 C C . GLY A 1 81 ? -2.820 3.599 9.919 1.00 93.50 81 GLY A C 1
ATOM 640 O O . GLY A 1 81 ? -2.540 4.329 8.974 1.00 93.50 81 GLY A O 1
ATOM 641 N N . PRO A 1 82 ? -3.049 4.086 11.152 1.00 93.50 82 PRO A N 1
ATOM 642 C CA . PRO A 1 82 ? -2.961 5.515 11.461 1.00 93.50 82 PRO A CA 1
ATOM 643 C C . PRO A 1 82 ? -1.577 6.115 11.165 1.00 93.50 82 PRO A C 1
ATOM 645 O O . PRO A 1 82 ? -1.472 7.262 10.739 1.00 93.50 82 PRO A O 1
ATOM 648 N N . ALA A 1 83 ? -0.514 5.319 11.331 1.00 95.31 83 ALA A N 1
ATOM 649 C CA . ALA A 1 83 ? 0.864 5.738 11.082 1.00 95.31 83 ALA A CA 1
ATOM 650 C C . ALA A 1 83 ? 1.214 5.936 9.593 1.00 95.31 83 ALA A C 1
ATOM 652 O O . ALA A 1 83 ? 2.289 6.456 9.300 1.00 95.31 83 ALA A O 1
ATOM 653 N N . THR A 1 84 ? 0.337 5.579 8.645 1.00 93.25 84 THR A N 1
ATOM 654 C CA . THR A 1 84 ? 0.566 5.808 7.204 1.00 93.25 84 THR A CA 1
ATOM 655 C C . THR A 1 84 ? 0.783 7.287 6.867 1.00 93.25 84 THR A C 1
ATOM 657 O O . THR A 1 84 ? 1.457 7.588 5.886 1.00 93.25 84 THR A O 1
ATOM 660 N N . ILE A 1 85 ? 0.316 8.222 7.704 1.00 94.50 85 ILE A N 1
ATOM 661 C CA . ILE A 1 85 ? 0.626 9.651 7.546 1.00 94.50 85 ILE A CA 1
ATOM 662 C C . ILE A 1 85 ? 2.136 9.930 7.503 1.00 94.50 85 ILE A C 1
ATOM 664 O O . ILE A 1 85 ? 2.573 10.798 6.752 1.00 94.50 85 ILE A O 1
ATOM 668 N N . ASN A 1 86 ? 2.944 9.142 8.219 1.00 94.00 86 ASN A N 1
ATOM 669 C CA . ASN A 1 86 ? 4.397 9.298 8.224 1.00 94.00 86 ASN A CA 1
ATOM 670 C C . ASN A 1 86 ? 5.005 9.023 6.845 1.00 94.00 86 ASN A C 1
ATOM 672 O O . ASN A 1 86 ? 5.992 9.649 6.505 1.00 94.00 86 ASN A O 1
ATOM 676 N N . GLN A 1 87 ? 4.393 8.163 6.023 1.00 91.81 87 GLN A N 1
ATOM 677 C CA . GLN A 1 87 ? 4.864 7.902 4.656 1.00 91.81 87 GLN A CA 1
ATOM 678 C C . GLN A 1 87 ? 4.586 9.082 3.712 1.00 91.81 87 GLN A C 1
ATOM 680 O O . GLN A 1 87 ? 5.300 9.279 2.731 1.00 91.81 87 GLN A O 1
ATOM 685 N N . MET A 1 88 ? 3.541 9.876 3.983 1.00 91.25 88 MET A N 1
ATOM 686 C CA . MET A 1 88 ? 3.226 11.058 3.174 1.00 91.25 88 MET A CA 1
ATOM 687 C C . MET A 1 88 ? 4.224 12.192 3.409 1.00 91.25 88 MET A C 1
ATOM 689 O O . MET A 1 88 ? 4.566 12.905 2.466 1.00 91.25 88 MET A O 1
ATOM 693 N N . TYR A 1 89 ? 4.680 12.339 4.649 1.00 90.81 89 TYR A N 1
ATOM 694 C CA . TYR A 1 89 ? 5.550 13.428 5.093 1.00 90.81 89 TYR A CA 1
ATOM 695 C C . TYR A 1 89 ? 6.947 12.935 5.491 1.00 90.81 89 TYR A C 1
ATOM 697 O O . TYR A 1 89 ? 7.634 13.593 6.269 1.00 90.81 89 TYR A O 1
ATOM 705 N N . ASP A 1 90 ? 7.349 11.770 4.980 1.00 95.25 90 ASP A N 1
ATOM 706 C CA . ASP A 1 90 ? 8.655 11.186 5.260 1.00 95.25 90 ASP A CA 1
ATOM 707 C C . ASP A 1 90 ? 9.765 12.123 4.741 1.00 95.25 90 ASP A C 1
ATOM 709 O O . ASP A 1 90 ? 9.696 12.548 3.580 1.00 95.25 90 ASP A O 1
ATOM 713 N N . PRO A 1 91 ? 10.774 12.478 5.562 1.00 94.56 91 PRO A N 1
ATOM 714 C CA . PRO A 1 91 ? 11.867 13.346 5.127 1.00 94.56 91 PRO A CA 1
ATOM 715 C C . PRO A 1 91 ? 12.716 12.732 4.003 1.00 94.56 91 PRO A C 1
ATOM 717 O O . PRO A 1 91 ? 13.357 13.470 3.261 1.00 94.56 91 PRO A O 1
ATOM 720 N N . GLU A 1 92 ? 12.706 11.406 3.849 1.00 93.94 92 GLU A N 1
ATOM 721 C CA . GLU A 1 92 ? 13.409 10.665 2.798 1.00 93.94 92 GLU A CA 1
ATOM 722 C C . GLU A 1 92 ? 12.492 10.297 1.618 1.00 93.94 92 GLU A C 1
ATOM 724 O O . GLU A 1 92 ? 12.871 9.520 0.735 1.00 93.94 92 GLU A O 1
ATOM 729 N N . ARG A 1 93 ? 11.272 10.853 1.558 1.00 95.50 93 ARG A N 1
ATOM 730 C CA . ARG A 1 93 ? 10.335 10.588 0.461 1.00 95.50 93 ARG A CA 1
ATOM 731 C C . ARG A 1 93 ? 10.945 10.985 -0.885 1.00 95.50 93 ARG A C 1
ATOM 733 O O . ARG A 1 93 ? 11.336 12.128 -1.105 1.00 95.50 93 ARG A O 1
ATOM 740 N N . ILE A 1 94 ? 10.939 10.053 -1.836 1.00 95.25 94 ILE A N 1
ATOM 741 C CA . ILE A 1 94 ? 11.394 10.308 -3.208 1.00 95.25 94 ILE A CA 1
ATOM 742 C C . ILE A 1 94 ? 10.311 11.106 -3.948 1.00 95.25 94 ILE A C 1
ATOM 744 O O . ILE A 1 94 ? 9.254 10.571 -4.283 1.00 95.25 94 ILE A O 1
ATOM 748 N N . LEU A 1 95 ? 10.568 12.395 -4.186 1.00 95.69 95 LEU A N 1
ATOM 749 C CA . LEU A 1 95 ? 9.613 13.324 -4.812 1.00 95.69 95 LEU A CA 1
ATOM 750 C C . LEU A 1 95 ? 9.826 13.507 -6.320 1.00 95.69 95 LEU A C 1
ATOM 752 O O . LEU A 1 95 ? 8.919 13.953 -7.026 1.00 95.69 95 LEU A O 1
ATOM 756 N N . HIS A 1 96 ? 11.015 13.172 -6.820 1.00 97.12 96 HIS A N 1
ATOM 757 C CA . HIS A 1 96 ? 11.422 13.419 -8.199 1.00 97.12 96 HIS A CA 1
ATOM 758 C C . HIS A 1 96 ? 12.149 12.206 -8.787 1.00 97.12 96 HIS A C 1
ATOM 760 O O . HIS A 1 96 ? 12.715 11.412 -8.032 1.00 97.12 96 HIS A O 1
ATOM 766 N N . PRO A 1 97 ? 12.173 12.053 -10.122 1.00 98.06 97 PRO A N 1
ATOM 767 C CA . PRO A 1 97 ? 13.039 11.081 -10.773 1.00 98.06 97 PRO A CA 1
ATOM 768 C C . PRO A 1 97 ? 14.512 11.350 -10.448 1.00 98.06 97 PRO A C 1
ATOM 770 O O . PRO A 1 97 ? 14.995 12.477 -10.571 1.00 98.06 97 PRO A O 1
ATOM 773 N N . MET A 1 98 ? 15.230 10.297 -10.064 1.00 97.69 98 MET A N 1
ATOM 774 C CA . MET A 1 98 ? 16.639 10.366 -9.681 1.00 97.69 98 MET A CA 1
ATOM 775 C C . MET A 1 98 ? 17.469 9.435 -10.566 1.00 97.69 98 MET A C 1
ATOM 777 O O . MET A 1 98 ? 17.097 8.280 -10.783 1.00 97.69 98 MET A O 1
ATOM 781 N N . ARG A 1 99 ? 18.624 9.908 -11.040 1.00 97.25 99 ARG A N 1
ATOM 782 C CA . ARG A 1 99 ? 19.609 9.117 -11.786 1.00 97.25 99 ARG A CA 1
ATOM 783 C C . ARG A 1 99 ? 20.851 8.887 -10.934 1.00 97.25 99 ARG A C 1
ATOM 785 O O . ARG A 1 99 ? 21.357 9.794 -10.279 1.00 97.25 99 ARG A O 1
ATOM 792 N N . ARG A 1 100 ? 21.341 7.649 -10.916 1.00 97.31 100 ARG A N 1
ATOM 793 C CA . ARG A 1 100 ? 22.556 7.284 -10.178 1.00 97.31 100 ARG A CA 1
ATOM 794 C C . ARG A 1 100 ? 23.786 7.816 -10.914 1.00 97.31 100 ARG A C 1
ATOM 796 O O . ARG A 1 100 ? 23.947 7.513 -12.093 1.00 97.31 100 ARG A O 1
ATOM 803 N N . VAL A 1 101 ? 24.676 8.508 -10.201 1.00 97.31 101 VAL A N 1
ATOM 804 C CA . VAL A 1 101 ? 25.926 9.078 -10.757 1.00 97.31 101 VAL A CA 1
ATOM 805 C C . VAL A 1 101 ? 27.207 8.456 -10.191 1.00 97.31 101 VAL A C 1
ATOM 807 O O . VAL A 1 101 ? 28.300 8.759 -10.655 1.00 97.31 101 VAL A O 1
ATOM 810 N N . GLY A 1 102 ? 27.095 7.583 -9.186 1.00 96.25 102 GLY A N 1
ATOM 811 C CA . GLY A 1 102 ? 28.221 6.841 -8.607 1.00 96.25 102 GLY A CA 1
ATOM 812 C C . GLY A 1 102 ? 28.038 5.325 -8.668 1.00 96.25 102 GLY A C 1
ATOM 813 O O . GLY A 1 102 ? 27.094 4.813 -9.273 1.00 96.25 102 GLY A O 1
ATOM 814 N N . GLU A 1 103 ? 28.914 4.590 -7.982 1.00 97.31 103 GLU A N 1
ATOM 815 C CA . GLU A 1 103 ? 28.811 3.131 -7.845 1.00 97.31 103 GLU A CA 1
ATOM 816 C C . GLU A 1 103 ? 27.481 2.685 -7.218 1.00 97.31 103 GLU A C 1
ATOM 818 O O . GLU A 1 103 ? 26.819 3.442 -6.496 1.00 97.31 103 GLU A O 1
ATOM 823 N N . ARG A 1 104 ? 27.040 1.455 -7.518 1.00 96.69 104 ARG A N 1
ATOM 824 C CA . ARG A 1 104 ? 25.790 0.918 -6.949 1.00 96.69 104 ARG A CA 1
ATOM 825 C C . ARG A 1 104 ? 25.952 0.824 -5.431 1.00 96.69 104 ARG A C 1
ATOM 827 O O . ARG A 1 104 ? 26.966 0.340 -4.951 1.00 96.69 104 ARG A O 1
ATOM 834 N N . GLY A 1 105 ? 24.965 1.323 -4.688 1.00 96.25 105 GLY A N 1
ATOM 835 C CA . GLY A 1 105 ? 25.026 1.402 -3.224 1.00 96.25 105 GLY A CA 1
ATOM 836 C C . GLY A 1 105 ? 25.750 2.634 -2.665 1.00 96.25 105 GLY A C 1
ATOM 837 O O . GLY A 1 105 ? 25.719 2.838 -1.460 1.00 96.25 105 GLY A O 1
ATOM 838 N N . SER A 1 106 ? 26.338 3.501 -3.502 1.00 96.81 106 SER A N 1
ATOM 839 C CA . SER A 1 106 ? 27.049 4.706 -3.026 1.00 96.81 106 SER A CA 1
ATOM 840 C C . SER A 1 106 ? 26.148 5.841 -2.523 1.00 96.81 106 SER A C 1
ATOM 842 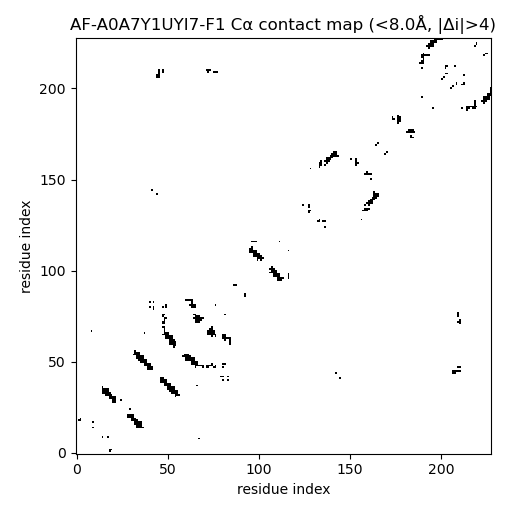O O . SER A 1 106 ? 26.657 6.821 -1.988 1.00 96.81 106 SER A O 1
ATOM 844 N N . GLY A 1 107 ? 24.833 5.764 -2.753 1.00 95.81 107 GLY A N 1
ATOM 845 C CA . GLY A 1 107 ? 23.887 6.829 -2.399 1.00 95.81 107 GLY A CA 1
ATOM 846 C C . GLY A 1 107 ? 24.026 8.119 -3.221 1.00 95.81 107 GLY A C 1
ATOM 847 O O . GLY A 1 107 ? 23.381 9.111 -2.900 1.00 95.81 107 GLY A O 1
ATOM 848 N N . LYS A 1 108 ? 24.849 8.133 -4.280 1.00 97.31 108 LYS A N 1
ATOM 849 C CA . LYS A 1 108 ? 25.061 9.319 -5.124 1.00 97.31 108 LYS A CA 1
ATOM 850 C C . LYS A 1 108 ? 24.032 9.396 -6.252 1.00 97.31 108 LYS A C 1
ATOM 852 O O . LYS A 1 108 ? 24.071 8.591 -7.192 1.00 97.31 108 LYS A O 1
ATOM 857 N N . TRP A 1 109 ? 23.168 10.402 -6.171 1.00 97.62 109 TRP A N 1
ATOM 858 C CA . TRP A 1 109 ? 22.069 10.643 -7.102 1.00 97.62 109 TRP A CA 1
ATOM 859 C C . TRP A 1 109 ? 22.070 12.082 -7.608 1.00 97.62 109 TRP A C 1
ATOM 861 O O . TRP A 1 109 ? 22.427 13.002 -6.879 1.00 97.62 109 TRP A O 1
ATOM 871 N N . GLU A 1 110 ? 21.613 12.266 -8.839 1.00 97.56 110 GLU A N 1
ATOM 872 C CA . GLU A 1 110 ? 21.239 13.565 -9.389 1.00 97.56 110 GLU A CA 1
ATOM 873 C C . GLU A 1 110 ? 19.759 13.544 -9.781 1.00 97.56 110 GLU A C 1
ATOM 875 O O . GLU A 1 110 ? 19.231 12.512 -10.204 1.00 97.56 110 GLU A O 1
ATOM 880 N N . GLN A 1 111 ? 19.075 14.674 -9.629 1.00 98.19 111 GLN A N 1
ATOM 881 C CA . GLN A 1 111 ? 17.693 14.810 -10.073 1.00 98.19 111 GLN A CA 1
ATOM 882 C C . GLN A 1 111 ? 17.646 14.961 -11.597 1.00 98.19 111 GLN A C 1
ATOM 884 O O . GLN A 1 111 ? 18.425 15.717 -12.175 1.00 98.19 111 GLN A O 1
ATOM 889 N N . VAL A 1 112 ? 16.704 14.275 -12.246 1.00 98.38 112 VAL A N 1
ATOM 890 C CA . VAL A 1 112 ? 16.458 14.380 -13.692 1.00 98.38 112 VAL A CA 1
ATOM 891 C C . VAL A 1 112 ? 14.979 14.647 -13.978 1.00 98.38 112 VAL A C 1
ATOM 893 O O . VAL A 1 112 ? 14.119 14.471 -13.112 1.00 98.38 112 VAL A O 1
ATOM 896 N N . SER A 1 113 ? 14.664 15.092 -15.197 1.00 98.44 113 SER A N 1
ATOM 897 C CA . SER A 1 113 ? 13.271 15.220 -15.636 1.00 98.44 113 SER A CA 1
ATOM 898 C C . SER A 1 113 ? 12.617 13.850 -15.836 1.00 98.44 113 SER A C 1
ATOM 900 O O . SER A 1 113 ? 13.298 12.851 -16.084 1.00 98.44 113 SER A O 1
ATOM 902 N N . TRP A 1 114 ? 11.282 13.818 -15.785 1.00 98.31 114 TRP A N 1
ATOM 903 C CA . TRP A 1 114 ? 10.512 12.628 -16.155 1.00 98.31 114 TRP A CA 1
ATOM 904 C C . TRP A 1 114 ? 10.831 12.168 -17.579 1.00 98.31 114 TRP A C 1
ATOM 906 O O . TRP A 1 114 ? 11.091 10.985 -17.764 1.00 98.31 114 TRP A O 1
ATOM 916 N N . ASP A 1 115 ? 10.923 13.087 -18.545 1.00 98.50 115 ASP A N 1
ATOM 917 C CA . ASP A 1 115 ? 11.267 12.749 -19.933 1.00 98.50 115 ASP A CA 1
ATOM 918 C C . ASP A 1 115 ? 12.640 12.077 -20.037 1.00 98.50 115 ASP A C 1
ATOM 920 O O . ASP A 1 115 ? 12.775 11.046 -20.685 1.00 98.50 115 ASP A O 1
ATOM 924 N N . THR A 1 116 ? 13.651 12.605 -19.336 1.00 98.31 116 THR A N 1
ATOM 925 C CA . THR A 1 116 ? 14.996 12.008 -19.319 1.00 98.31 116 THR A CA 1
ATOM 926 C C . THR A 1 116 ? 14.976 10.602 -18.716 1.00 98.31 116 THR A C 1
ATOM 928 O O . THR A 1 116 ? 15.594 9.689 -19.263 1.00 98.31 116 THR A O 1
ATOM 931 N N . ALA A 1 117 ? 14.284 10.414 -17.587 1.00 98.12 117 ALA A N 1
ATOM 932 C CA . ALA A 1 117 ? 14.200 9.115 -16.923 1.00 98.12 117 ALA A CA 1
ATOM 933 C C . ALA A 1 117 ? 13.453 8.081 -17.779 1.00 98.12 117 ALA A C 1
ATOM 935 O O . ALA A 1 117 ? 13.902 6.942 -17.913 1.00 98.12 117 ALA A O 1
ATOM 936 N N . LEU A 1 118 ? 12.327 8.484 -18.370 1.00 98.00 118 LEU A N 1
ATOM 937 C CA . LEU A 1 118 ? 11.502 7.625 -19.210 1.00 98.00 118 LEU A CA 1
ATOM 938 C C . LEU A 1 118 ? 12.215 7.269 -20.515 1.00 98.00 118 LEU A C 1
ATOM 940 O O . LEU A 1 118 ? 12.223 6.096 -20.868 1.00 98.00 118 LEU A O 1
ATOM 944 N N . GLU A 1 119 ? 12.860 8.221 -21.193 1.00 98.44 119 GLU A N 1
ATOM 945 C CA . GLU A 1 119 ? 13.599 7.960 -22.436 1.00 98.44 119 GLU A CA 1
ATOM 946 C C . GLU A 1 119 ? 14.787 7.012 -22.201 1.00 98.44 119 GLU A C 1
ATOM 948 O O . GLU A 1 119 ? 14.986 6.065 -22.965 1.00 98.44 119 GLU A O 1
ATOM 953 N N . ASP A 1 120 ? 15.552 7.190 -21.116 1.00 97.44 120 ASP A N 1
ATOM 954 C CA . ASP A 1 120 ? 16.672 6.294 -20.792 1.00 97.44 120 ASP A CA 1
ATOM 955 C C . ASP A 1 120 ? 16.198 4.852 -20.537 1.00 97.44 120 ASP A C 1
ATOM 957 O O . ASP A 1 120 ? 16.754 3.902 -21.090 1.00 97.44 120 ASP A O 1
ATOM 961 N N . ILE A 1 121 ? 15.140 4.667 -19.743 1.00 96.75 121 ILE A N 1
ATOM 962 C CA . ILE A 1 121 ? 14.603 3.334 -19.434 1.00 96.75 121 ILE A CA 1
ATOM 963 C C . ILE A 1 121 ? 13.937 2.718 -20.675 1.00 96.75 121 ILE A C 1
ATOM 965 O O . ILE A 1 121 ? 14.241 1.580 -21.048 1.00 96.75 121 ILE A O 1
ATOM 969 N N . ALA A 1 122 ? 13.064 3.470 -21.348 1.00 96.56 122 ALA A N 1
ATOM 970 C CA . ALA A 1 122 ? 12.292 2.990 -22.488 1.00 96.56 122 ALA A CA 1
ATOM 971 C C . ALA A 1 122 ? 13.174 2.676 -23.699 1.00 96.56 122 ALA A C 1
ATOM 973 O O . ALA A 1 122 ? 12.919 1.687 -24.383 1.00 96.56 122 ALA A O 1
ATOM 974 N N . SER A 1 123 ? 14.231 3.451 -23.965 1.00 97.94 123 SER A N 1
ATOM 975 C CA . SER A 1 123 ? 15.148 3.183 -25.082 1.00 97.94 123 SER A CA 1
ATOM 976 C C . SER A 1 123 ? 15.864 1.836 -24.935 1.00 97.94 123 SER A C 1
ATOM 978 O O . SER A 1 123 ? 15.976 1.090 -25.911 1.00 97.94 123 SER A O 1
ATOM 980 N N . ARG A 1 124 ? 16.274 1.471 -23.713 1.00 96.75 124 ARG A N 1
ATOM 981 C CA . ARG A 1 124 ? 16.903 0.175 -23.403 1.00 96.75 124 ARG A CA 1
ATOM 982 C C . ARG A 1 124 ? 15.919 -0.979 -23.558 1.00 96.75 124 ARG A C 1
ATOM 984 O O . ARG A 1 124 ? 16.240 -1.957 -24.230 1.00 96.75 124 ARG A O 1
ATOM 991 N N . MET A 1 125 ? 14.713 -0.834 -23.005 1.00 95.81 125 MET A N 1
ATOM 992 C CA . MET A 1 125 ? 13.644 -1.830 -23.151 1.00 95.81 125 MET A CA 1
ATOM 993 C C . MET A 1 125 ? 13.261 -2.018 -24.624 1.00 95.81 125 MET A C 1
ATOM 995 O O . MET A 1 125 ? 13.210 -3.137 -25.123 1.00 95.81 125 MET A O 1
ATOM 999 N N . ARG A 1 126 ? 13.075 -0.917 -25.362 1.00 95.88 126 ARG A N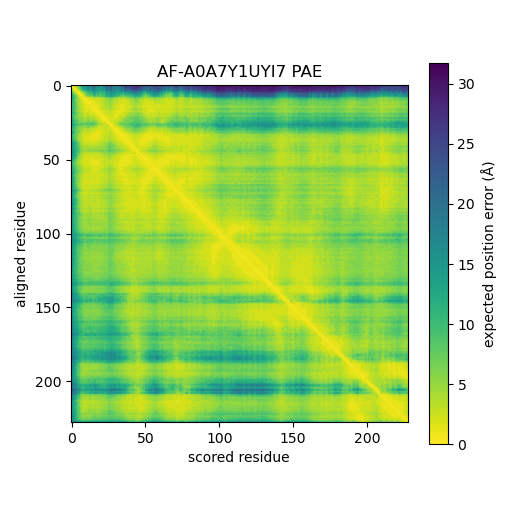 1
ATOM 1000 C CA . ARG A 1 126 ? 12.764 -0.930 -26.796 1.00 95.88 126 ARG A CA 1
ATOM 1001 C C . ARG A 1 126 ? 13.859 -1.604 -27.611 1.00 95.88 126 ARG A C 1
ATOM 1003 O O . ARG A 1 126 ? 13.538 -2.306 -28.565 1.00 95.88 126 ARG A O 1
ATOM 1010 N N . LYS A 1 127 ? 15.133 -1.376 -27.276 1.00 97.50 127 LYS A N 1
ATOM 1011 C CA . LYS A 1 127 ? 16.259 -2.044 -27.934 1.00 97.50 127 LYS A CA 1
ATOM 1012 C C . LYS A 1 127 ? 16.178 -3.560 -27.745 1.00 97.50 127 LYS A C 1
ATOM 1014 O O . LYS A 1 127 ? 16.235 -4.268 -28.740 1.00 97.50 127 LYS A O 1
ATOM 1019 N N . ALA A 1 128 ? 15.979 -4.032 -26.514 1.00 96.75 128 ALA A N 1
ATOM 1020 C CA . ALA A 1 128 ? 15.839 -5.460 -26.225 1.00 96.75 128 ALA A CA 1
ATOM 1021 C C . ALA A 1 128 ? 14.664 -6.090 -26.996 1.00 96.75 128 ALA A C 1
ATOM 1023 O O . ALA A 1 128 ? 14.861 -7.085 -27.684 1.00 96.75 128 ALA A O 1
ATOM 1024 N N . ILE A 1 129 ? 13.489 -5.448 -26.990 1.00 95.50 129 ILE A N 1
ATOM 1025 C CA . ILE A 1 129 ? 12.300 -5.911 -27.733 1.00 95.50 129 ILE A CA 1
ATOM 1026 C C . ILE A 1 129 ? 12.572 -5.978 -29.246 1.00 95.50 129 ILE A C 1
ATOM 1028 O O . ILE A 1 129 ? 12.248 -6.962 -29.900 1.00 95.50 129 ILE A O 1
ATOM 1032 N N . LYS A 1 130 ? 13.191 -4.944 -29.832 1.00 96.31 130 LYS A N 1
ATOM 1033 C CA . LYS A 1 130 ? 13.500 -4.921 -31.275 1.00 96.31 130 LYS A CA 1
ATOM 1034 C C . LYS A 1 130 ? 14.540 -5.957 -31.703 1.00 96.31 130 LYS A C 1
ATOM 1036 O O . LYS A 1 130 ? 14.558 -6.331 -32.870 1.00 96.31 130 LYS A O 1
ATOM 1041 N N . GLU A 1 131 ? 15.421 -6.348 -30.792 1.00 97.31 131 GLU A N 1
ATOM 1042 C CA . GLU A 1 131 ? 16.465 -7.354 -31.008 1.00 97.31 131 GLU A CA 1
ATOM 1043 C C . GLU A 1 131 ? 16.007 -8.769 -30.605 1.00 97.31 131 GLU A C 1
ATOM 1045 O O . GLU A 1 131 ? 16.835 -9.672 -30.576 1.00 97.31 131 GLU A O 1
ATOM 1050 N N . ASP A 1 132 ? 14.716 -8.961 -30.297 1.00 95.62 132 ASP A N 1
ATOM 1051 C CA . ASP A 1 132 ? 14.111 -10.234 -29.869 1.00 95.62 132 ASP A CA 1
ATOM 1052 C C . ASP A 1 132 ? 14.695 -10.813 -28.558 1.00 95.62 132 ASP A C 1
ATOM 1054 O O . ASP A 1 132 ? 14.632 -12.010 -28.292 1.00 95.62 132 ASP A O 1
ATOM 1058 N N . ARG A 1 133 ? 15.249 -9.950 -27.693 1.00 95.50 133 ARG A N 1
ATOM 1059 C CA . ARG A 1 133 ? 15.825 -10.298 -26.376 1.00 95.50 133 ARG A CA 1
ATOM 1060 C C . ARG A 1 133 ? 14.815 -10.081 -25.248 1.00 95.50 133 ARG A C 1
ATOM 1062 O O . ARG A 1 133 ? 15.019 -9.269 -24.344 1.00 95.50 133 ARG A O 1
ATOM 1069 N N . HIS A 1 134 ? 13.665 -10.742 -25.355 1.00 90.12 134 HIS A N 1
ATOM 1070 C CA . HIS A 1 134 ? 12.517 -10.532 -24.463 1.00 90.12 134 HIS A CA 1
ATOM 1071 C C . HIS A 1 134 ? 12.750 -10.998 -23.012 1.00 90.12 134 HIS A C 1
ATOM 1073 O O . HIS A 1 134 ? 12.071 -10.529 -22.101 1.00 90.12 134 HIS A O 1
ATOM 1079 N N . ASP A 1 135 ? 13.727 -11.873 -22.785 1.00 92.62 135 ASP A N 1
ATOM 1080 C CA . ASP A 1 135 ? 14.127 -12.427 -21.486 1.00 92.62 135 ASP A CA 1
ATOM 1081 C C . ASP A 1 135 ? 15.010 -11.486 -20.643 1.00 92.62 135 ASP A C 1
ATOM 1083 O O . ASP A 1 135 ? 15.227 -11.728 -19.455 1.00 92.62 135 ASP A O 1
ATOM 1087 N N . GLU A 1 136 ? 15.474 -10.370 -21.210 1.00 94.56 136 GLU A N 1
ATOM 1088 C CA . GLU A 1 136 ? 16.269 -9.366 -20.488 1.00 94.56 136 GLU A CA 1
ATOM 1089 C C . GLU A 1 136 ? 15.429 -8.311 -19.749 1.00 94.56 136 GLU A C 1
ATOM 1091 O O . GLU A 1 136 ? 15.972 -7.451 -19.047 1.00 94.56 136 GLU A O 1
ATOM 1096 N N . ILE A 1 137 ? 14.102 -8.350 -19.894 1.00 95.06 137 ILE A N 1
ATOM 1097 C CA . ILE A 1 137 ? 13.184 -7.419 -19.237 1.00 95.06 137 ILE A CA 1
ATOM 1098 C C . ILE A 1 137 ? 12.439 -8.153 -18.125 1.00 95.06 137 ILE A C 1
ATOM 1100 O O . ILE A 1 137 ? 11.634 -9.043 -18.374 1.00 95.06 137 ILE A O 1
ATOM 1104 N N . MET A 1 138 ? 12.651 -7.713 -16.884 1.00 93.56 138 MET A N 1
ATOM 1105 C CA . MET A 1 138 ? 11.958 -8.240 -15.712 1.00 93.56 138 MET A CA 1
ATOM 1106 C C . MET A 1 138 ? 11.297 -7.112 -14.924 1.00 93.56 138 MET A C 1
ATOM 1108 O O . MET A 1 138 ? 11.920 -6.096 -14.612 1.00 93.56 138 MET A O 1
ATOM 1112 N N . TYR A 1 139 ? 10.039 -7.319 -14.549 1.00 93.00 139 TYR A N 1
ATOM 1113 C CA . TYR A 1 139 ? 9.308 -6.473 -13.619 1.00 93.00 139 TYR A CA 1
ATOM 1114 C C . TYR A 1 139 ? 9.157 -7.210 -12.294 1.00 93.00 139 TYR A C 1
ATOM 1116 O O . TYR A 1 139 ? 8.441 -8.207 -12.206 1.00 93.00 139 TYR A O 1
ATOM 1124 N N . HIS A 1 140 ? 9.831 -6.706 -11.260 1.00 92.38 140 HIS A N 1
ATOM 1125 C CA . HIS A 1 140 ? 9.640 -7.179 -9.897 1.00 92.38 140 HIS A CA 1
ATOM 1126 C C . HIS A 1 140 ? 8.862 -6.153 -9.079 1.00 92.38 140 HIS A C 1
ATOM 1128 O O . HIS A 1 140 ? 9.291 -5.007 -8.936 1.00 92.38 140 HIS A O 1
ATOM 1134 N N . VAL A 1 141 ? 7.741 -6.577 -8.507 1.00 90.69 141 VAL A N 1
ATOM 1135 C CA . VAL A 1 141 ? 6.925 -5.753 -7.614 1.00 90.69 141 VAL A CA 1
ATOM 1136 C C . VAL A 1 141 ? 6.681 -6.481 -6.301 1.00 90.69 141 VAL A C 1
ATOM 1138 O O . VAL A 1 141 ? 6.684 -7.706 -6.237 1.00 90.69 141 VAL A O 1
ATOM 1141 N N . GLY A 1 142 ? 6.462 -5.729 -5.224 1.00 87.94 142 GLY A N 1
ATOM 1142 C CA . GLY A 1 142 ? 5.945 -6.292 -3.982 1.00 87.94 142 GLY A CA 1
ATOM 1143 C C . GLY A 1 142 ? 4.520 -6.822 -4.179 1.00 87.94 142 GLY A C 1
ATOM 1144 O O . GLY A 1 142 ? 4.255 -7.713 -4.987 1.00 87.94 142 GLY A O 1
ATOM 1145 N N . ARG A 1 143 ? 3.563 -6.273 -3.430 1.00 82.69 143 ARG A N 1
ATOM 1146 C CA . ARG A 1 143 ? 2.150 -6.493 -3.743 1.00 82.69 143 ARG A CA 1
ATOM 1147 C C . ARG A 1 143 ? 1.709 -5.450 -4.773 1.00 82.69 143 ARG A C 1
ATOM 1149 O O . ARG A 1 143 ? 1.819 -4.267 -4.455 1.00 82.69 143 ARG A O 1
ATOM 1156 N N . PRO A 1 144 ? 1.217 -5.835 -5.961 1.00 80.06 144 PRO A N 1
ATOM 1157 C CA . PRO A 1 144 ? 0.667 -4.857 -6.887 1.00 80.06 144 PRO A CA 1
ATOM 1158 C C . PRO A 1 144 ? -0.571 -4.212 -6.251 1.00 80.06 144 PRO A C 1
ATOM 1160 O O . PRO A 1 144 ? -1.484 -4.908 -5.811 1.00 80.06 144 PRO A O 1
ATOM 1163 N N . GLY A 1 145 ? -0.562 -2.883 -6.145 1.00 80.19 145 GLY A N 1
ATOM 1164 C CA . GLY A 1 145 ? -1.747 -2.074 -5.813 1.00 80.19 145 GLY A CA 1
ATOM 1165 C C . GLY A 1 145 ? -2.507 -1.622 -7.060 1.00 80.19 145 GLY A C 1
ATOM 1166 O O . GLY A 1 145 ? -3.400 -0.787 -6.977 1.00 80.19 145 GLY A O 1
ATOM 1167 N N . GLU A 1 146 ? -2.096 -2.139 -8.212 1.00 83.12 146 GLU A N 1
ATOM 1168 C CA . GLU A 1 146 ? -2.605 -1.832 -9.537 1.00 83.12 146 GLU A CA 1
ATOM 1169 C C . GLU A 1 146 ? -3.439 -3.016 -10.057 1.00 83.12 146 GLU A C 1
ATOM 1171 O O . GLU A 1 146 ? -3.181 -4.167 -9.696 1.00 83.12 146 GLU A O 1
ATOM 1176 N N . ASP A 1 147 ? -4.461 -2.731 -10.865 1.00 83.81 147 ASP A N 1
ATOM 1177 C CA . ASP A 1 147 ? -5.461 -3.708 -11.323 1.00 83.81 147 ASP A CA 1
ATOM 1178 C C . ASP A 1 147 ? -5.047 -4.424 -12.631 1.00 83.81 147 ASP A C 1
ATOM 1180 O O . ASP A 1 147 ? -5.676 -4.304 -13.695 1.00 83.81 147 ASP A O 1
ATOM 1184 N N . GLY A 1 148 ? -3.910 -5.127 -12.570 1.00 86.25 148 GLY A N 1
ATOM 1185 C CA . GLY A 1 148 ? -3.345 -5.954 -13.647 1.00 86.25 148 GLY A CA 1
ATOM 1186 C C . GLY A 1 148 ? -2.844 -5.197 -14.886 1.00 86.25 148 GLY A C 1
ATOM 1187 O O . GLY A 1 148 ? -2.562 -5.805 -15.918 1.00 86.25 148 GLY A O 1
ATOM 1188 N N . PHE A 1 149 ? -2.736 -3.875 -14.824 1.00 91.38 149 PHE A N 1
ATOM 1189 C CA . PHE A 1 149 ? -2.176 -3.016 -15.857 1.00 91.38 149 PHE A CA 1
ATOM 1190 C C . PHE A 1 149 ? -0.750 -3.414 -16.248 1.00 91.38 149 PHE A C 1
ATOM 1192 O O . PHE A 1 149 ? -0.464 -3.512 -17.445 1.00 91.38 149 PHE A O 1
ATOM 1199 N N . MET A 1 150 ? 0.138 -3.677 -15.284 1.00 91.75 150 MET A N 1
ATOM 1200 C CA . MET A 1 150 ? 1.524 -4.025 -15.617 1.00 91.75 150 MET A CA 1
ATOM 1201 C C . MET A 1 150 ? 1.624 -5.402 -16.264 1.00 91.75 150 MET A C 1
ATOM 1203 O O . MET A 1 150 ? 2.353 -5.563 -17.239 1.00 91.75 150 MET A O 1
ATOM 1207 N N . ASP A 1 151 ? 0.844 -6.371 -15.784 1.00 89.88 151 ASP A N 1
ATOM 1208 C CA . ASP A 1 151 ? 0.780 -7.708 -16.382 1.00 89.88 151 ASP A CA 1
ATOM 1209 C C . ASP A 1 151 ? 0.274 -7.660 -17.836 1.00 89.88 151 ASP A C 1
ATOM 1211 O O . ASP A 1 151 ? 0.884 -8.242 -18.734 1.00 89.88 151 ASP A O 1
ATOM 1215 N N . ARG A 1 152 ? -0.780 -6.874 -18.112 1.00 93.12 152 ARG A N 1
ATOM 1216 C CA . ARG A 1 152 ? -1.251 -6.626 -19.489 1.00 93.12 152 ARG A CA 1
ATOM 1217 C C . ARG A 1 152 ? -0.175 -5.977 -20.361 1.00 93.12 152 ARG A C 1
ATOM 1219 O O . ARG A 1 152 ? -0.032 -6.342 -21.525 1.00 93.12 152 ARG A O 1
ATOM 1226 N N . THR A 1 153 ? 0.571 -5.027 -19.804 1.00 93.62 153 THR A N 1
ATOM 1227 C CA . THR A 1 153 ? 1.608 -4.284 -20.531 1.00 93.62 153 THR A CA 1
ATOM 1228 C C . THR A 1 153 ? 2.769 -5.190 -20.942 1.00 93.62 153 THR A C 1
ATOM 1230 O O . THR A 1 153 ? 3.157 -5.185 -22.106 1.00 93.62 153 THR A O 1
ATOM 1233 N N . LEU A 1 154 ? 3.281 -6.019 -20.027 1.00 93.69 154 LEU A N 1
ATOM 1234 C CA . LEU A 1 154 ? 4.370 -6.959 -20.323 1.00 93.69 154 LEU A CA 1
ATOM 1235 C C . LEU A 1 154 ? 3.968 -7.963 -21.410 1.00 93.69 154 LEU A C 1
ATOM 1237 O O . LEU A 1 154 ? 4.707 -8.161 -22.372 1.00 93.69 154 LEU A O 1
ATOM 1241 N N . LYS A 1 155 ? 2.749 -8.512 -21.320 1.00 93.69 155 LYS A N 1
ATOM 1242 C CA . LYS A 1 155 ? 2.196 -9.419 -22.338 1.00 93.69 155 LYS A CA 1
ATOM 1243 C C . LYS A 1 155 ? 2.081 -8.755 -23.708 1.00 93.69 155 LYS A C 1
ATOM 1245 O O . LYS A 1 155 ? 2.406 -9.380 -24.712 1.00 93.69 155 LYS A O 1
ATOM 1250 N N . ALA A 1 156 ? 1.668 -7.488 -23.761 1.00 94.69 156 ALA A 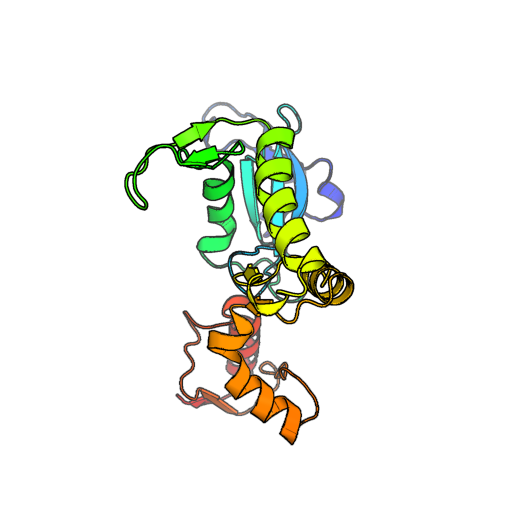N 1
ATOM 1251 C CA . ALA A 1 156 ? 1.607 -6.729 -25.010 1.00 94.69 156 ALA A CA 1
ATOM 1252 C C . ALA A 1 156 ? 2.993 -6.495 -25.642 1.00 94.69 156 ALA A C 1
ATOM 1254 O O . ALA A 1 156 ? 3.085 -6.306 -26.853 1.00 94.69 156 ALA A O 1
ATOM 1255 N N . TRP A 1 157 ? 4.066 -6.530 -24.847 1.00 94.06 157 TRP A N 1
ATOM 1256 C CA . TRP A 1 157 ? 5.451 -6.473 -25.323 1.00 94.06 157 TRP A CA 1
ATOM 1257 C C . TRP A 1 157 ? 6.058 -7.844 -25.641 1.00 94.06 157 TRP A C 1
ATOM 1259 O O . TRP A 1 157 ? 7.230 -7.898 -25.995 1.00 94.06 157 TRP A O 1
ATOM 1269 N N . GLY A 1 158 ? 5.304 -8.941 -25.502 1.00 94.31 158 GLY A N 1
ATOM 1270 C CA . GLY A 1 158 ? 5.841 -10.295 -25.666 1.00 94.31 158 GLY A CA 1
ATOM 1271 C C . GLY A 1 158 ? 6.819 -10.708 -24.560 1.00 94.31 158 GLY A C 1
ATOM 1272 O O . GLY A 1 158 ? 7.619 -11.615 -24.761 1.00 94.31 158 GLY A O 1
ATOM 1273 N N . VAL A 1 159 ? 6.775 -10.045 -23.399 1.00 95.12 159 VAL A N 1
ATOM 1274 C CA . VAL A 1 159 ? 7.695 -10.271 -22.277 1.00 95.12 159 VAL A CA 1
ATOM 1275 C C . VAL A 1 159 ? 7.020 -11.127 -21.204 1.00 95.12 159 VAL A C 1
ATOM 1277 O O . VAL A 1 159 ? 6.041 -10.702 -20.589 1.00 95.12 159 VAL A O 1
ATOM 1280 N N . ASP A 1 160 ? 7.590 -12.299 -20.919 1.00 92.19 160 ASP A N 1
ATOM 1281 C CA . ASP A 1 160 ? 7.222 -13.157 -19.780 1.00 92.19 160 ASP A CA 1
ATOM 1282 C C . ASP A 1 160 ? 8.148 -12.896 -18.577 1.00 92.19 160 ASP A C 1
ATOM 1284 O O . ASP A 1 160 ? 8.956 -13.725 -18.167 1.00 92.19 160 ASP A O 1
ATOM 1288 N N . GLY A 1 161 ? 8.094 -11.663 -18.067 1.00 91.69 161 GLY A N 1
ATOM 1289 C CA . GLY A 1 161 ? 9.059 -11.133 -17.094 1.00 91.69 161 GLY A CA 1
ATOM 1290 C C . GLY A 1 161 ? 8.454 -10.725 -15.751 1.00 91.69 161 GLY A C 1
ATOM 1291 O O . GLY A 1 161 ? 9.063 -9.932 -15.030 1.00 91.69 161 GLY A O 1
ATOM 1292 N N . HIS A 1 162 ? 7.241 -11.175 -15.418 1.00 91.31 162 HIS A N 1
ATOM 1293 C CA . HIS A 1 162 ? 6.553 -10.747 -14.197 1.00 91.31 162 HIS A CA 1
ATOM 1294 C C . HIS A 1 162 ? 6.984 -11.567 -12.977 1.00 91.31 162 HIS A C 1
ATOM 1296 O O . HIS A 1 162 ? 6.797 -12.781 -12.918 1.00 91.31 162 HIS A O 1
ATOM 1302 N N . ASN A 1 163 ? 7.464 -10.885 -11.940 1.00 90.44 163 ASN A N 1
ATOM 1303 C CA . ASN A 1 163 ? 7.696 -11.474 -10.630 1.00 90.44 163 ASN A CA 1
ATOM 1304 C C . ASN A 1 163 ? 7.074 -10.602 -9.539 1.00 90.44 163 ASN A C 1
ATOM 1306 O O . ASN A 1 163 ? 7.248 -9.385 -9.517 1.00 90.44 163 ASN A O 1
ATOM 1310 N N . SER A 1 164 ? 6.402 -11.224 -8.580 1.00 89.38 164 SER A N 1
ATOM 1311 C CA . SER A 1 164 ? 5.773 -10.510 -7.476 1.00 89.38 164 SER A CA 1
ATOM 1312 C C . SER A 1 164 ? 6.049 -11.155 -6.124 1.00 89.38 164 SER A C 1
ATOM 1314 O O . SER A 1 164 ? 6.447 -12.319 -6.027 1.00 89.38 164 SER A O 1
ATOM 1316 N N . HIS A 1 165 ? 5.729 -10.431 -5.050 1.00 86.69 165 HIS A N 1
ATOM 1317 C CA . HIS A 1 165 ? 5.662 -11.001 -3.702 1.00 86.69 165 HIS A CA 1
ATOM 1318 C C . HIS A 1 165 ? 4.858 -12.316 -3.665 1.00 86.69 165 HIS A C 1
ATOM 1320 O O . HIS A 1 165 ? 5.190 -13.231 -2.911 1.00 86.69 165 HIS A O 1
ATOM 1326 N N . THR A 1 166 ? 3.792 -12.433 -4.466 1.00 83.94 166 THR A N 1
ATOM 1327 C CA . THR A 1 166 ? 2.939 -13.628 -4.504 1.00 83.94 166 THR A CA 1
ATOM 1328 C C . THR A 1 166 ? 3.717 -14.862 -4.946 1.00 83.94 166 THR A C 1
ATOM 1330 O O . THR A 1 166 ? 3.564 -15.904 -4.305 1.00 83.94 166 THR A O 1
ATOM 1333 N N . ASN A 1 167 ? 4.563 -14.738 -5.977 1.00 85.31 167 ASN A N 1
ATOM 1334 C CA . ASN A 1 167 ? 5.356 -15.838 -6.533 1.00 85.31 167 ASN A CA 1
ATOM 1335 C C . ASN A 1 167 ? 6.355 -16.392 -5.511 1.00 85.31 167 ASN A C 1
ATOM 1337 O O . ASN A 1 167 ? 6.527 -17.605 -5.437 1.00 85.31 167 ASN A O 1
ATOM 1341 N N . ILE A 1 168 ? 6.949 -15.511 -4.700 1.00 84.38 168 ILE A N 1
ATOM 1342 C CA . ILE A 1 168 ? 7.970 -15.862 -3.703 1.00 84.38 168 ILE A CA 1
ATOM 1343 C C . ILE A 1 168 ? 7.337 -16.411 -2.417 1.00 84.38 168 ILE A C 1
ATOM 1345 O O . ILE A 1 168 ? 7.820 -17.388 -1.857 1.00 84.38 168 ILE A O 1
ATOM 1349 N N . CYS A 1 169 ? 6.272 -15.773 -1.923 1.00 84.06 169 CYS A N 1
ATOM 1350 C CA . CYS A 1 169 ? 5.788 -16.007 -0.560 1.00 84.06 169 CYS A CA 1
ATOM 1351 C C . CYS A 1 169 ? 4.541 -16.900 -0.470 1.00 84.06 169 CYS A C 1
ATOM 1353 O O . CYS A 1 169 ? 4.420 -17.671 0.476 1.00 84.06 169 CYS A O 1
ATOM 1355 N N . SER A 1 170 ? 3.583 -16.788 -1.400 1.00 85.19 170 SER A N 1
ATOM 1356 C CA . SER A 1 170 ? 2.242 -17.376 -1.200 1.00 85.19 170 SER A CA 1
ATOM 1357 C C . SER A 1 170 ? 1.779 -18.353 -2.278 1.00 85.19 170 SER A C 1
ATOM 1359 O O . SER A 1 170 ? 0.741 -18.986 -2.105 1.00 85.19 170 SER A O 1
ATOM 1361 N N . SER A 1 171 ? 2.523 -18.479 -3.374 1.00 88.12 171 SER A N 1
ATOM 1362 C CA . SER A 1 171 ? 2.184 -19.322 -4.526 1.00 88.12 171 SER A CA 1
ATOM 1363 C C . SER A 1 171 ? 1.969 -20.787 -4.141 1.00 88.12 171 SER A C 1
ATOM 1365 O O . SER A 1 171 ? 0.956 -21.363 -4.521 1.00 88.12 171 SER A O 1
ATOM 1367 N N . SER A 1 172 ? 2.847 -21.367 -3.320 1.00 87.75 172 SER A N 1
ATOM 1368 C CA . SER A 1 172 ? 2.766 -22.772 -2.894 1.00 87.75 172 SER A CA 1
ATOM 1369 C C . SER A 1 172 ? 1.455 -23.105 -2.172 1.00 87.75 172 SER A C 1
ATOM 1371 O O . SER A 1 172 ? 0.773 -24.064 -2.533 1.00 87.75 172 SER A O 1
ATOM 1373 N N . ALA A 1 173 ? 1.051 -22.280 -1.202 1.00 86.12 173 ALA A N 1
ATOM 1374 C CA . ALA A 1 173 ? -0.213 -22.452 -0.485 1.00 86.12 173 ALA A CA 1
ATOM 1375 C C . ALA A 1 173 ? -1.429 -22.245 -1.405 1.00 86.12 173 ALA A C 1
ATOM 1377 O O . ALA A 1 173 ? -2.393 -23.010 -1.355 1.00 86.12 173 ALA A O 1
ATOM 1378 N N . ARG A 1 174 ? -1.371 -21.234 -2.281 1.00 88.06 174 ARG A N 1
ATOM 1379 C CA . ARG A 1 174 ? -2.442 -20.926 -3.239 1.00 88.06 174 ARG A CA 1
ATOM 1380 C C . ARG A 1 174 ? -2.647 -22.050 -4.255 1.00 88.06 174 ARG A C 1
ATOM 1382 O O . ARG A 1 174 ? -3.788 -22.374 -4.556 1.00 88.06 174 ARG A O 1
ATOM 1389 N N . VAL A 1 175 ? -1.577 -22.695 -4.730 1.00 90.69 175 VAL A N 1
ATOM 1390 C CA . VAL A 1 175 ? -1.673 -23.870 -5.616 1.00 90.69 175 VAL A CA 1
ATOM 1391 C C . VAL A 1 175 ? -2.416 -25.010 -4.922 1.00 90.69 175 VAL A C 1
ATOM 1393 O O . VAL A 1 175 ? -3.306 -25.603 -5.525 1.00 90.69 175 VAL A O 1
ATOM 1396 N N . GLY A 1 176 ? -2.121 -25.283 -3.647 1.00 90.44 176 GLY A N 1
ATOM 1397 C CA . GLY A 1 176 ? -2.850 -26.292 -2.872 1.00 90.44 176 GLY A CA 1
ATOM 1398 C C . GLY A 1 176 ? -4.349 -25.985 -2.765 1.00 90.44 176 GLY A C 1
ATOM 1399 O O . GLY A 1 176 ? -5.183 -26.847 -3.032 1.00 90.44 176 GLY A O 1
ATOM 1400 N N . HIS A 1 177 ? -4.708 -24.739 -2.447 1.00 90.19 177 HIS A N 1
ATOM 1401 C CA . HIS A 1 177 ? -6.114 -24.330 -2.385 1.00 90.19 177 HIS A CA 1
ATOM 1402 C C . HIS A 1 177 ? -6.811 -24.374 -3.749 1.00 90.19 177 HIS A C 1
ATOM 1404 O O . HIS A 1 177 ? -7.924 -24.887 -3.843 1.00 90.19 177 HIS A O 1
ATOM 1410 N N . ALA A 1 178 ? -6.158 -23.890 -4.805 1.00 91.94 178 ALA A N 1
ATOM 1411 C CA . ALA A 1 178 ? -6.728 -23.849 -6.144 1.00 91.94 178 ALA A CA 1
ATOM 1412 C C . ALA A 1 178 ? -6.935 -25.254 -6.723 1.00 91.94 178 ALA A C 1
ATOM 1414 O O . ALA A 1 178 ? -7.981 -25.525 -7.304 1.00 91.94 178 ALA A O 1
ATOM 1415 N N . THR A 1 179 ? -5.978 -26.163 -6.526 1.00 93.44 179 THR A N 1
ATOM 1416 C CA . THR A 1 179 ? -6.078 -27.548 -7.018 1.00 93.44 179 THR A CA 1
ATOM 1417 C C . THR A 1 179 ? -7.136 -28.362 -6.278 1.00 93.44 179 THR A C 1
ATOM 1419 O O . THR A 1 179 ? -7.806 -29.180 -6.900 1.00 93.44 179 THR A O 1
ATOM 1422 N N . TRP A 1 180 ? -7.323 -28.127 -4.976 1.00 92.12 180 TRP A N 1
ATOM 1423 C CA . TRP A 1 180 ? -8.305 -28.860 -4.172 1.00 92.12 180 TRP A CA 1
ATOM 1424 C C . TRP A 1 180 ? -9.716 -28.257 -4.217 1.00 92.12 180 TRP A C 1
ATOM 1426 O O . TRP A 1 180 ? -10.698 -28.987 -4.312 1.00 92.12 180 TRP A O 1
ATOM 1436 N N . MET A 1 181 ? -9.834 -26.929 -4.127 1.00 90.06 181 MET A N 1
ATOM 1437 C CA . MET A 1 181 ? -11.113 -26.222 -3.943 1.00 90.06 181 MET A CA 1
ATOM 1438 C C . MET A 1 181 ? -11.523 -25.363 -5.143 1.00 90.06 181 MET A C 1
ATOM 1440 O O . MET A 1 181 ? -12.602 -24.778 -5.120 1.00 90.06 181 MET A O 1
ATOM 1444 N N . GLY A 1 182 ? -10.669 -25.221 -6.162 1.00 89.25 182 GLY A N 1
ATOM 1445 C CA . GLY A 1 182 ? -10.935 -24.348 -7.309 1.00 89.25 182 GLY A CA 1
ATOM 1446 C C . GLY A 1 182 ? -10.879 -22.850 -6.989 1.00 89.25 182 GLY A C 1
ATOM 1447 O O . GLY A 1 182 ? -11.381 -22.047 -7.770 1.00 89.25 182 GLY A O 1
ATOM 1448 N N . HIS A 1 183 ? -10.300 -22.451 -5.850 1.00 83.75 183 HIS A N 1
ATOM 1449 C CA . HIS A 1 183 ? -10.224 -21.049 -5.430 1.00 83.75 183 HIS A CA 1
ATOM 1450 C C . HIS A 1 183 ? -8.864 -20.705 -4.808 1.00 83.75 183 HIS A C 1
ATOM 1452 O O . HIS A 1 183 ? -8.260 -21.529 -4.128 1.00 83.75 183 HIS A O 1
ATOM 1458 N N . ASP A 1 184 ? -8.403 -19.467 -5.011 1.00 79.62 184 ASP A N 1
ATOM 1459 C CA . ASP A 1 184 ? -7.094 -18.968 -4.556 1.00 79.62 184 ASP A CA 1
ATOM 1460 C C . ASP A 1 184 ? -6.949 -18.994 -3.025 1.00 79.62 184 ASP A C 1
ATOM 1462 O O . ASP A 1 184 ? -5.974 -19.512 -2.477 1.00 79.62 184 ASP A O 1
ATOM 1466 N N . ARG A 1 185 ? -7.946 -18.445 -2.318 1.00 78.06 185 ARG A N 1
ATOM 1467 C CA . ARG A 1 185 ? -8.012 -18.429 -0.848 1.00 78.06 185 ARG A CA 1
ATOM 1468 C C . ARG A 1 185 ? -9.441 -18.556 -0.352 1.00 78.06 185 ARG A C 1
ATOM 1470 O O . ARG A 1 185 ? -10.330 -17.881 -0.863 1.00 78.06 185 ARG A O 1
ATOM 1477 N N . SER A 1 186 ? -9.664 -19.369 0.671 1.00 77.56 186 SER A N 1
ATOM 1478 C CA . SER A 1 186 ? -10.953 -19.431 1.360 1.00 77.56 186 SER A CA 1
ATOM 1479 C C . SER A 1 186 ? -11.086 -18.290 2.372 1.00 77.56 186 SER A C 1
ATOM 1481 O O . SER A 1 186 ? -10.158 -18.036 3.141 1.00 77.56 186 SER A O 1
ATOM 1483 N N . SER A 1 187 ? -12.254 -17.649 2.435 1.00 79.75 187 SER A N 1
ATOM 1484 C CA . SER A 1 187 ? -12.634 -16.805 3.572 1.00 79.75 187 SER A CA 1
ATOM 1485 C C . SER A 1 187 ? -13.466 -17.647 4.537 1.00 79.75 187 SER A C 1
ATOM 1487 O O . SER A 1 187 ? -14.632 -17.928 4.272 1.00 79.75 187 SER A O 1
ATOM 1489 N N . ALA A 1 188 ? -12.839 -18.129 5.610 1.00 85.75 188 ALA A N 1
ATOM 1490 C CA . ALA A 1 188 ? -13.513 -18.988 6.577 1.00 85.75 188 ALA A CA 1
ATOM 1491 C C . ALA A 1 188 ? -14.493 -18.187 7.448 1.00 85.75 188 ALA A C 1
ATOM 1493 O O . ALA A 1 188 ? -14.180 -17.090 7.920 1.00 85.75 188 ALA A O 1
ATOM 1494 N N . ASP A 1 189 ? -15.663 -18.768 7.713 1.00 92.06 189 ASP A N 1
ATOM 1495 C CA . ASP A 1 189 ? -16.684 -18.182 8.583 1.00 92.06 189 ASP A CA 1
ATOM 1496 C C . ASP A 1 189 ? -16.372 -18.427 10.069 1.00 92.06 189 ASP A C 1
ATOM 1498 O O . ASP A 1 189 ? -17.044 -19.178 10.781 1.00 92.06 189 ASP A O 1
ATOM 1502 N N . PHE A 1 190 ? -15.298 -17.796 10.546 1.00 92.12 190 PHE A N 1
ATOM 1503 C CA . PHE A 1 190 ? -14.814 -17.966 11.918 1.00 92.12 190 PHE A CA 1
ATOM 1504 C C . PHE A 1 190 ? -15.865 -17.629 12.989 1.00 92.12 190 PHE A C 1
ATOM 1506 O O . PHE A 1 190 ? -15.819 -18.189 14.081 1.00 92.12 190 PHE A O 1
ATOM 1513 N N . ALA A 1 191 ? -16.821 -16.746 12.685 1.00 94.31 191 ALA A N 1
ATOM 1514 C CA . ALA A 1 191 ? -17.826 -16.281 13.641 1.00 94.31 191 ALA A CA 1
ATOM 1515 C C . ALA A 1 191 ? -18.896 -17.334 13.981 1.00 94.31 191 ALA A C 1
ATOM 1517 O O . ALA A 1 191 ? -19.610 -17.174 14.978 1.00 94.31 191 ALA A O 1
ATOM 1518 N N . ASN A 1 192 ? -19.022 -18.383 13.163 1.00 96.56 192 ASN A N 1
ATOM 1519 C CA . ASN A 1 192 ? -19.974 -19.481 13.354 1.00 96.56 192 ASN A CA 1
ATOM 1520 C C . ASN A 1 192 ? -19.287 -20.838 13.590 1.00 96.56 192 ASN A C 1
ATOM 1522 O O . ASN A 1 192 ? -19.960 -21.861 13.726 1.00 96.56 192 ASN A O 1
ATOM 1526 N N . ALA A 1 193 ? -17.954 -20.862 13.670 1.00 96.25 193 ALA A N 1
ATOM 1527 C CA . ALA A 1 193 ? -17.205 -22.068 13.989 1.00 96.25 193 ALA A CA 1
ATOM 1528 C C . ALA A 1 193 ? -17.461 -22.519 15.440 1.00 96.25 193 ALA A C 1
ATOM 1530 O O . ALA A 1 193 ? -17.631 -21.699 16.341 1.00 96.25 193 ALA A O 1
ATOM 1531 N N . LYS A 1 194 ? -17.464 -23.838 15.676 1.00 97.62 194 LYS A N 1
ATOM 1532 C CA . LYS A 1 194 ? -17.488 -24.426 17.035 1.00 97.62 194 LYS A CA 1
ATOM 1533 C C . LYS A 1 194 ? -16.087 -24.729 17.565 1.00 97.62 194 LYS A C 1
ATOM 1535 O O . LYS A 1 194 ? -15.874 -24.777 18.774 1.00 97.62 194 LYS A O 1
ATOM 1540 N N . PHE A 1 195 ? -15.148 -24.947 16.653 1.00 96.62 195 PHE A N 1
ATOM 1541 C CA . PHE A 1 195 ? -13.757 -25.250 16.934 1.00 96.62 195 PHE A CA 1
ATOM 1542 C C . PHE A 1 195 ? -12.885 -24.630 15.842 1.00 96.62 195 PHE A C 1
ATOM 1544 O O . PHE A 1 195 ? -13.229 -24.709 14.661 1.00 96.62 195 PHE A O 1
ATOM 1551 N N . ILE A 1 196 ? -11.770 -24.017 16.234 1.00 93.88 196 ILE A N 1
ATOM 1552 C CA . ILE A 1 196 ? -10.765 -23.449 15.333 1.00 93.88 196 ILE A CA 1
ATOM 1553 C C . ILE A 1 196 ? -9.397 -23.989 15.756 1.00 93.88 196 ILE A C 1
ATOM 1555 O O . ILE A 1 196 ? -9.022 -23.882 16.923 1.00 93.88 196 ILE A O 1
ATOM 1559 N N . LEU A 1 197 ? -8.647 -24.528 14.794 1.00 92.75 197 LEU A N 1
ATOM 1560 C CA . LEU A 1 197 ? -7.259 -24.955 14.969 1.00 92.75 197 LEU A CA 1
ATOM 1561 C C . LEU A 1 197 ? -6.326 -23.989 14.233 1.00 92.75 197 LEU A C 1
ATOM 1563 O O . LEU A 1 197 ? -6.479 -23.773 13.030 1.00 92.75 197 LEU A O 1
ATOM 1567 N N . LEU A 1 198 ? -5.361 -23.419 14.947 1.00 89.19 198 LEU A N 1
ATOM 1568 C CA . LEU A 1 198 ? -4.393 -22.465 14.417 1.00 89.19 198 LEU A CA 1
ATOM 1569 C C . LEU A 1 198 ? -3.076 -23.150 14.059 1.00 89.19 198 LEU A C 1
ATOM 1571 O O . LEU A 1 198 ? -2.122 -23.133 14.824 1.00 89.19 198 LEU A O 1
ATOM 1575 N N . ILE A 1 199 ? -2.992 -23.705 12.855 1.00 88.81 199 ILE A N 1
ATOM 1576 C CA . ILE A 1 199 ? -1.758 -24.348 12.392 1.00 88.81 199 ILE A CA 1
ATOM 1577 C C . ILE A 1 199 ? -0.783 -23.280 11.893 1.00 88.81 199 ILE A C 1
ATOM 1579 O O . ILE A 1 199 ? -1.031 -22.645 10.867 1.00 88.81 199 ILE A O 1
ATOM 1583 N N . SER A 1 200 ? 0.321 -23.082 12.620 1.00 86.62 200 SER A N 1
ATOM 1584 C CA . SER A 1 200 ? 1.362 -22.094 12.283 1.00 86.62 200 SER A CA 1
ATOM 1585 C C . SER A 1 200 ? 0.803 -20.680 12.046 1.00 86.62 200 SER A C 1
ATOM 1587 O O . SER A 1 200 ? 1.292 -19.937 11.193 1.00 86.62 200 SER A O 1
ATOM 1589 N N . ALA A 1 201 ? -0.232 -20.303 12.802 1.00 83.88 201 ALA A N 1
ATOM 1590 C CA . ALA A 1 201 ? -0.944 -19.040 12.653 1.00 83.88 201 ALA A CA 1
ATOM 1591 C C . ALA A 1 201 ? -0.951 -18.245 13.964 1.00 83.88 201 ALA A C 1
ATOM 1593 O O . ALA A 1 201 ? -1.240 -18.783 15.028 1.00 83.88 201 ALA A O 1
ATOM 1594 N N . HIS A 1 202 ? -0.681 -16.943 13.862 1.00 81.94 202 HIS A N 1
ATOM 1595 C CA . HIS A 1 202 ? -0.646 -16.016 14.994 1.00 81.94 202 HIS A CA 1
ATOM 1596 C C . HIS A 1 202 ? -1.824 -15.047 14.902 1.00 81.94 202 HIS A C 1
ATOM 1598 O O . HIS A 1 202 ? -1.943 -14.301 13.926 1.00 81.94 202 HIS A O 1
ATOM 1604 N N . LEU A 1 203 ? -2.713 -15.056 15.895 1.00 74.69 203 LEU A N 1
ATOM 1605 C CA . LEU A 1 203 ? -3.933 -14.246 15.863 1.00 74.69 203 LEU A CA 1
ATOM 1606 C C . LEU A 1 203 ? -3.719 -12.797 16.225 1.00 74.69 203 LEU A C 1
ATOM 1608 O O . LEU A 1 203 ? -4.636 -12.031 16.008 1.00 74.69 203 LEU A O 1
ATOM 1612 N N . GLU A 1 204 ? -2.588 -12.433 16.804 1.00 72.19 204 GLU A N 1
ATOM 1613 C CA . GLU A 1 204 ? -2.290 -11.104 17.335 1.00 72.19 204 GLU A CA 1
ATOM 1614 C C . GLU A 1 204 ? -1.350 -10.304 16.427 1.00 72.19 204 GLU A C 1
ATOM 1616 O O . GLU A 1 204 ? -1.312 -9.076 16.475 1.00 72.19 204 GLU A O 1
ATOM 1621 N N . THR A 1 205 ? -0.615 -11.001 15.562 1.00 76.94 205 THR A N 1
ATOM 1622 C CA . THR A 1 205 ? 0.429 -10.423 14.704 1.00 76.94 205 THR A CA 1
ATOM 1623 C C . THR A 1 205 ? 0.378 -10.920 13.259 1.00 76.94 205 THR A C 1
ATOM 1625 O O . THR A 1 205 ? 1.098 -10.405 12.401 1.00 76.94 205 THR A O 1
ATOM 1628 N N . GLY A 1 206 ? -0.479 -11.901 12.968 1.00 73.56 206 GLY A N 1
ATOM 1629 C CA . GLY A 1 206 ? -0.509 -12.592 11.691 1.00 73.56 206 GLY A CA 1
ATOM 1630 C C . GLY A 1 206 ? -1.271 -11.887 10.573 1.00 73.56 206 GLY A C 1
ATOM 1631 O O . GLY A 1 206 ? -1.809 -10.780 10.673 1.00 73.56 206 GLY A O 1
ATOM 1632 N N . HIS A 1 207 ? -1.302 -12.583 9.447 1.00 69.06 207 HIS A N 1
ATOM 1633 C CA . HIS A 1 207 ? -1.945 -12.137 8.225 1.00 69.06 207 HIS A CA 1
ATOM 1634 C C . HIS A 1 207 ? -3.469 -12.009 8.411 1.00 69.06 207 HIS A C 1
ATOM 1636 O O . HIS A 1 207 ? -4.093 -12.893 8.990 1.00 69.06 207 HIS A O 1
ATOM 1642 N N . TYR A 1 208 ? -4.076 -10.917 7.925 1.00 73.81 208 TYR A N 1
ATOM 1643 C CA . TYR A 1 208 ? -5.503 -10.597 8.130 1.00 73.81 208 TYR A CA 1
ATOM 1644 C C . TYR A 1 208 ? -5.928 -10.400 9.584 1.00 73.81 208 TYR A C 1
ATOM 1646 O O . TYR A 1 208 ? -7.106 -10.568 9.906 1.00 73.81 208 TYR A O 1
ATOM 1654 N N . PHE A 1 209 ? -4.988 -9.972 10.434 1.00 77.38 209 PHE A N 1
ATOM 1655 C CA . PHE A 1 209 ? -5.197 -9.768 11.864 1.00 77.38 209 PHE A CA 1
ATOM 1656 C C . PHE A 1 209 ? -6.559 -9.147 12.198 1.00 77.38 209 PHE A C 1
ATOM 1658 O O . PHE A 1 209 ? -7.409 -9.821 12.764 1.00 77.38 209 PHE A O 1
ATOM 1665 N N . ASN A 1 210 ? -6.819 -7.895 11.803 1.00 87.19 210 ASN A N 1
ATOM 1666 C CA . ASN A 1 210 ? -8.039 -7.213 12.243 1.00 87.19 210 ASN A CA 1
ATOM 1667 C C . ASN A 1 210 ? -9.332 -7.866 11.727 1.00 87.19 210 ASN A C 1
ATOM 1669 O O . ASN A 1 210 ? -10.225 -8.090 12.547 1.00 87.19 210 ASN A O 1
ATOM 1673 N N . PRO A 1 211 ? -9.495 -8.171 10.423 1.00 88.06 211 PRO A N 1
ATOM 1674 C CA . PRO A 1 211 ? -10.727 -8.802 9.954 1.00 88.06 211 PRO A CA 1
ATOM 1675 C C . PRO A 1 211 ? -10.976 -10.194 10.549 1.00 88.06 211 PRO A C 1
ATOM 1677 O O . PRO A 1 211 ? -12.114 -10.494 10.920 1.00 88.06 211 PRO A O 1
ATOM 1680 N N . HIS A 1 212 ? -9.945 -11.038 10.658 1.00 89.25 212 HIS A N 1
ATOM 1681 C CA . HIS A 1 212 ? -10.097 -12.400 11.173 1.00 89.25 212 HIS A CA 1
ATOM 1682 C C . HIS A 1 212 ? -10.210 -12.433 12.695 1.00 89.25 212 HIS A C 1
ATOM 1684 O O . HIS A 1 212 ? -11.122 -13.078 13.202 1.00 89.25 212 HIS A O 1
ATOM 1690 N N . ALA A 1 213 ? -9.366 -11.701 13.429 1.00 89.56 213 ALA A N 1
ATOM 1691 C CA . ALA A 1 213 ? -9.403 -11.683 14.891 1.00 89.56 213 ALA A CA 1
ATOM 1692 C C . ALA A 1 213 ? -10.776 -11.245 15.412 1.00 89.56 213 ALA A C 1
ATOM 1694 O O . ALA A 1 213 ? -11.291 -11.858 16.338 1.00 89.56 213 ALA A O 1
ATOM 1695 N N . GLN A 1 214 ? -11.422 -10.261 14.776 1.00 90.44 214 GLN A N 1
ATOM 1696 C CA . GLN A 1 214 ? -12.793 -9.871 15.127 1.00 90.44 214 GLN A CA 1
ATOM 1697 C C . GLN A 1 214 ? -13.770 -11.048 15.046 1.00 90.44 214 GLN A C 1
ATOM 1699 O O . GLN A 1 214 ? -14.470 -11.331 16.013 1.00 90.44 214 GLN A O 1
ATOM 1704 N N . ARG A 1 215 ? -13.772 -11.770 13.921 1.00 92.06 215 ARG A N 1
ATOM 1705 C CA . ARG A 1 215 ? -14.685 -12.899 13.677 1.00 92.06 215 ARG A CA 1
ATOM 1706 C C . ARG A 1 215 ? -14.369 -14.096 14.574 1.00 92.06 215 ARG A C 1
ATOM 1708 O O . ARG A 1 215 ? -15.273 -14.753 15.072 1.00 92.06 215 ARG A O 1
ATOM 1715 N N . ILE A 1 216 ? -13.092 -14.354 14.841 1.00 92.19 216 ILE A N 1
ATOM 1716 C CA . ILE A 1 216 ? -12.660 -15.410 15.764 1.00 92.19 216 ILE A CA 1
ATOM 1717 C C . ILE A 1 216 ? -13.086 -15.082 17.197 1.00 92.19 216 ILE A C 1
ATOM 1719 O O . ILE A 1 216 ? -13.574 -15.958 17.909 1.00 92.19 216 ILE A O 1
ATOM 1723 N N . MET A 1 217 ? -12.965 -13.821 17.620 1.00 91.94 217 MET A N 1
ATOM 1724 C CA . MET A 1 217 ? -13.433 -13.385 18.936 1.00 91.94 217 MET A CA 1
ATOM 1725 C C . MET A 1 217 ? -14.959 -13.448 19.057 1.00 91.94 217 MET A C 1
ATOM 1727 O O . MET A 1 217 ? -15.448 -13.891 20.094 1.00 91.94 217 MET A O 1
ATOM 1731 N N . GLU A 1 218 ? -15.707 -13.094 18.006 1.00 94.31 218 GLU A N 1
ATOM 1732 C CA . GLU A 1 218 ? -17.163 -13.308 17.934 1.00 94.31 218 GLU A CA 1
ATOM 1733 C 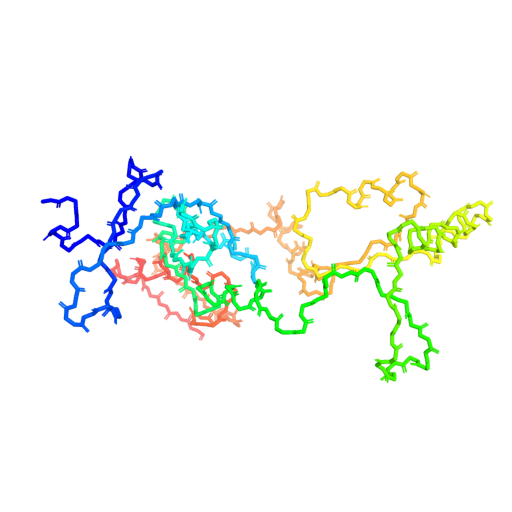C . GLU A 1 218 ? -17.514 -14.797 18.111 1.00 94.31 218 GLU A C 1
ATOM 1735 O O . GLU A 1 218 ? -18.403 -15.135 18.892 1.00 94.31 218 GLU A O 1
ATOM 1740 N N . GLY A 1 219 ? -16.779 -15.698 17.451 1.00 95.56 219 GLY A 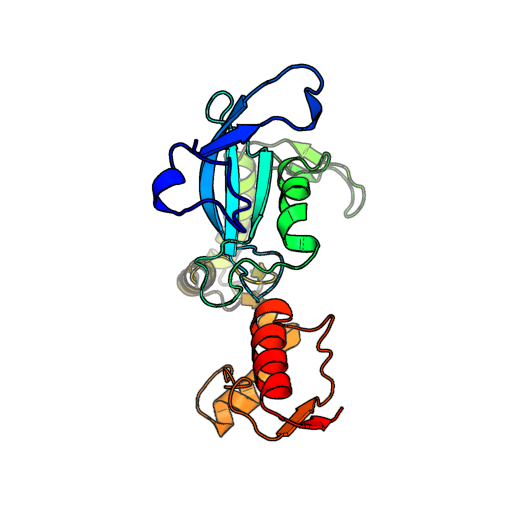N 1
ATOM 1741 C CA . GLY A 1 219 ? -16.920 -17.144 17.633 1.00 95.56 219 GLY A CA 1
ATOM 1742 C C . GLY A 1 219 ? -16.623 -17.586 19.071 1.00 95.56 219 GLY A C 1
ATOM 1743 O O . GLY A 1 219 ? -17.425 -18.299 19.676 1.00 95.56 219 GLY A O 1
ATOM 1744 N N . LYS A 1 220 ? -15.510 -17.131 19.669 1.00 94.88 220 LYS A N 1
ATOM 1745 C CA . LYS A 1 220 ? -15.155 -17.458 21.067 1.00 94.88 220 LYS A CA 1
ATOM 1746 C C . LYS A 1 220 ? -16.213 -16.987 22.062 1.00 94.88 220 LYS A C 1
ATOM 1748 O O . LYS A 1 220 ? -16.521 -17.719 22.996 1.00 94.88 220 LYS A O 1
ATOM 1753 N N . GLN A 1 221 ? -16.797 -15.806 21.857 1.00 96.56 221 GLN A N 1
ATOM 1754 C CA . GLN A 1 221 ? -17.889 -15.296 22.697 1.00 96.56 221 GLN A CA 1
ATOM 1755 C C . GLN A 1 221 ? -19.146 -16.178 22.632 1.00 96.56 221 GLN A C 1
ATOM 1757 O O . GLN A 1 221 ? -19.877 -16.262 23.613 1.00 96.56 221 GLN A O 1
ATOM 1762 N N . LYS A 1 222 ? -19.369 -16.883 21.515 1.00 97.62 222 LYS A N 1
ATOM 1763 C CA . LYS A 1 222 ? -20.441 -17.880 21.350 1.00 97.62 222 LYS A CA 1
ATOM 1764 C C . LYS A 1 222 ? -20.054 -19.290 21.827 1.00 97.62 222 LYS A C 1
ATOM 1766 O O . LYS A 1 222 ? -20.825 -20.226 21.632 1.00 97.62 222 LYS A O 1
ATOM 1771 N N . GLY A 1 223 ? -18.875 -19.463 22.428 1.00 97.19 223 GLY A N 1
ATOM 1772 C CA . GLY A 1 223 ? -18.398 -20.749 22.945 1.00 97.19 223 GLY A CA 1
ATOM 1773 C C . GLY A 1 223 ? -17.516 -21.556 21.987 1.00 97.19 223 GLY A C 1
ATOM 1774 O O . GLY A 1 223 ? -17.252 -22.724 22.267 1.00 97.19 223 GLY A O 1
ATOM 1775 N N . CYS A 1 224 ? -17.036 -20.973 20.880 1.00 97.44 224 CYS A N 1
ATOM 1776 C CA . CYS A 1 224 ? -16.049 -21.635 20.025 1.00 97.44 224 CYS A CA 1
ATOM 1777 C C . CYS A 1 224 ? -14.771 -21.954 20.811 1.00 97.44 224 CYS A C 1
ATOM 1779 O O . CYS A 1 224 ? -14.181 -21.081 21.455 1.00 97.44 224 CYS A O 1
ATOM 1781 N N . GLN A 1 225 ? -14.300 -23.192 20.696 1.00 96.94 225 GLN A N 1
ATOM 1782 C CA . GLN A 1 225 ? -13.008 -23.611 21.228 1.00 96.94 225 GLN A CA 1
ATOM 1783 C C . GLN A 1 225 ? -11.879 -23.246 20.254 1.00 96.94 225 GLN A C 1
ATOM 1785 O O . GLN A 1 225 ? -12.063 -23.272 19.037 1.00 96.94 225 GLN A O 1
ATOM 1790 N N . LEU A 1 226 ? -10.713 -22.890 20.794 1.00 93.19 226 LEU A N 1
ATOM 1791 C CA . LEU A 1 226 ? -9.523 -22.530 20.024 1.00 93.19 226 LEU A CA 1
ATOM 1792 C C . LEU A 1 226 ? -8.356 -23.414 20.468 1.00 93.19 226 LEU A C 1
ATOM 1794 O O . LEU A 1 226 ? -8.084 -23.491 21.665 1.00 93.19 226 LEU A O 1
ATOM 1798 N N . ALA A 1 227 ? -7.671 -24.029 19.511 1.00 92.44 227 ALA A N 1
ATOM 1799 C CA . ALA A 1 227 ? -6.423 -24.756 19.713 1.00 92.44 227 ALA A CA 1
ATOM 1800 C C . ALA A 1 227 ? -5.326 -24.167 18.817 1.00 92.44 227 ALA A C 1
ATOM 1802 O O . ALA A 1 227 ? -5.625 -23.642 17.742 1.00 92.44 227 ALA A O 1
ATOM 1803 N N . THR A 1 228 ? -4.075 -24.250 19.265 1.00 88.19 228 THR A N 1
ATOM 1804 C CA . THR A 1 228 ? -2.879 -23.754 18.564 1.00 88.19 228 THR A CA 1
ATOM 1805 C C . THR A 1 228 ? -1.880 -24.874 18.377 1.00 88.19 228 THR A C 1
ATOM 1807 O O . THR A 1 228 ? -1.644 -25.564 19.394 1.00 88.19 228 THR A O 1
#